Protein AF-A0A3B8JIJ8-F1 (afdb_monomer_lite)

Sequence (278 aa):
MTNKRPANSASVERLLELWADRYIPNWSTLHIEEDFLTILQLVEVALPSGRVETVTKVRGCLQIYYDIAWGETNTLFSYIPNVLKQSEALSLTFFVKQVYEKILEIYQQQSLPAIALLVSPALEMPVVEHLAKELDPVLLELQKQYLLVQNPCAVGFISTPFHFCNQFILSQLTAPEQVLISPYFKFVEEQVCIPWQRVCAAAAQHHLDSPTLALVQQMLPLSQDIAETVYRQASQLYFTHRSRRGGLSDRAVALSVIRDLDTFQGYLWLCVLEESMT

pLDDT: mean 83.49, std 12.72, range [27.7, 97.12]

Foldseek 3Di:
DDDDQLDPDPLLVLVLVLVVVVLFFDCVLPPPPDDPVSLVVLLCCLALVNLVVLLVLCVVCLVVQLVVLLVVLCVQCVVPPCQDDPVLVVVLVVLVVVLSVQLSVVLSPDHDDSVCSVPDVRPPDPSVVVVCVSSVVSLVVSVVSQVVRPHPCNLVSSLSSLVRSLVVSLVPDDSSSCRSCVSSSVSSSLVSLFVVSLLSNLSSVDDPPDPLSVVLSVCSNCQLVVLLVVLVVCCVVPVVDAGPVGGSPDPVNVVVSSVVSSSVVSVVSSCSSNVHPD

Structure (mmCIF, N/CA/C/O backbone):
data_AF-A0A3B8JIJ8-F1
#
_entry.id   AF-A0A3B8JIJ8-F1
#
loop_
_atom_site.group_PDB
_atom_site.id
_atom_site.type_symbol
_atom_site.label_atom_id
_atom_site.label_alt_id
_atom_site.label_comp_id
_atom_site.label_asym_id
_atom_site.label_entity_id
_atom_site.label_seq_id
_atom_site.pdbx_PDB_ins_code
_atom_site.Cartn_x
_atom_site.Cartn_y
_atom_site.Cartn_z
_atom_site.occupancy
_atom_site.B_iso_or_equiv
_atom_site.auth_seq_id
_atom_site.auth_comp_id
_atom_site.auth_asym_id
_atom_site.auth_atom_id
_atom_site.pdbx_PDB_model_num
ATOM 1 N N . MET A 1 1 ? 3.475 0.460 26.290 1.00 32.47 1 MET A N 1
ATOM 2 C CA . MET A 1 1 ? 2.965 -0.918 26.140 1.00 32.47 1 MET A CA 1
ATOM 3 C C . MET A 1 1 ? 4.068 -1.754 25.520 1.00 32.47 1 MET A C 1
ATOM 5 O O . MET A 1 1 ? 4.657 -1.330 24.536 1.00 32.47 1 MET A O 1
ATOM 9 N N . THR A 1 2 ? 4.446 -2.856 26.157 1.00 27.70 2 THR A N 1
ATOM 10 C CA . THR A 1 2 ? 5.501 -3.759 25.689 1.00 27.70 2 THR A CA 1
ATOM 11 C C . THR A 1 2 ? 4.985 -4.561 24.495 1.00 27.70 2 THR A C 1
ATOM 13 O O . THR A 1 2 ? 4.191 -5.480 24.671 1.00 27.70 2 THR A O 1
ATOM 16 N N . ASN A 1 3 ? 5.430 -4.212 23.282 1.00 35.22 3 ASN A N 1
ATOM 17 C CA . ASN A 1 3 ? 5.196 -5.012 22.077 1.00 35.22 3 ASN A CA 1
ATOM 18 C C . ASN A 1 3 ? 5.891 -6.369 22.244 1.00 35.22 3 ASN A C 1
ATOM 20 O O . ASN A 1 3 ? 7.088 -6.515 21.992 1.00 35.22 3 ASN A O 1
ATOM 24 N N . LYS A 1 4 ? 5.141 -7.372 22.709 1.00 38.44 4 LYS A N 1
ATOM 25 C CA . LYS A 1 4 ? 5.502 -8.771 22.492 1.00 38.44 4 LYS A CA 1
ATOM 26 C C . LYS A 1 4 ? 5.400 -9.015 20.989 1.00 38.44 4 LYS A C 1
ATOM 28 O O . LYS A 1 4 ? 4.365 -8.724 20.399 1.00 38.44 4 LYS A O 1
ATOM 33 N N . ARG A 1 5 ? 6.476 -9.540 20.393 1.00 44.50 5 ARG A N 1
ATOM 34 C CA . ARG A 1 5 ? 6.450 -10.122 19.043 1.00 44.50 5 ARG A CA 1
ATOM 35 C C . ARG A 1 5 ? 5.184 -10.975 18.894 1.00 44.50 5 ARG A C 1
ATOM 37 O O . ARG A 1 5 ? 4.909 -11.732 19.832 1.00 44.50 5 ARG A O 1
ATOM 44 N N . PRO A 1 6 ? 4.459 -10.921 17.764 1.00 46.19 6 PRO A N 1
ATOM 45 C CA . PRO A 1 6 ? 3.519 -11.986 17.471 1.00 46.19 6 PRO A CA 1
ATOM 46 C C . PRO A 1 6 ? 4.338 -13.281 17.454 1.00 46.19 6 PRO A C 1
ATOM 48 O O . PRO A 1 6 ? 5.314 -13.411 16.716 1.00 46.19 6 PRO A O 1
ATOM 51 N N . ALA A 1 7 ? 4.032 -14.186 18.381 1.00 47.31 7 ALA A N 1
ATOM 52 C CA . ALA A 1 7 ? 4.536 -15.545 18.305 1.00 47.31 7 ALA A CA 1
ATOM 53 C C . ALA A 1 7 ? 4.058 -16.125 16.967 1.00 47.31 7 ALA A C 1
ATOM 55 O O . ALA A 1 7 ? 2.918 -15.851 16.594 1.00 47.31 7 ALA A O 1
ATOM 56 N N . ASN A 1 8 ? 4.900 -16.895 16.268 1.00 59.97 8 ASN A N 1
ATOM 57 C CA . ASN A 1 8 ? 4.477 -17.706 15.122 1.00 59.97 8 ASN A CA 1
ATOM 58 C C . ASN A 1 8 ? 3.344 -18.629 15.582 1.00 59.97 8 ASN A C 1
ATOM 60 O O . ASN A 1 8 ? 3.584 -19.704 16.129 1.00 59.97 8 ASN A O 1
ATOM 64 N N . SER A 1 9 ? 2.109 -18.162 15.446 1.00 74.62 9 SER A N 1
ATOM 65 C CA . SER A 1 9 ? 0.915 -18.965 15.606 1.00 74.62 9 SER A CA 1
ATOM 66 C C . SER A 1 9 ? 0.381 -19.243 14.212 1.00 74.62 9 SER A C 1
ATOM 68 O O . SER A 1 9 ? 0.431 -18.383 13.331 1.00 74.62 9 SER A O 1
ATOM 70 N N . ALA A 1 10 ? -0.164 -20.439 14.019 1.00 81.81 10 ALA A N 1
ATOM 71 C CA . ALA A 1 10 ? -0.784 -20.826 12.756 1.00 81.81 10 ALA A CA 1
ATOM 72 C C . ALA A 1 10 ? -1.875 -19.824 12.306 1.00 81.81 10 ALA A C 1
ATOM 74 O O . ALA A 1 10 ? -2.107 -19.649 11.113 1.00 81.81 10 ALA A O 1
ATOM 75 N N . SER A 1 11 ? -2.508 -19.114 13.251 1.00 82.94 11 SER A N 1
ATOM 76 C CA . SER A 1 11 ? -3.459 -18.028 12.981 1.00 82.94 11 SER A CA 1
ATOM 77 C C . SER A 1 11 ? -2.818 -16.861 12.218 1.00 82.94 11 SER A C 1
ATOM 79 O O . SER A 1 11 ? -3.419 -16.335 11.281 1.00 82.94 11 SER A O 1
ATOM 81 N N . VAL A 1 12 ? -1.605 -16.459 12.613 1.00 83.62 12 VAL A N 1
ATOM 82 C CA . VAL A 1 12 ? -0.848 -15.373 11.971 1.00 83.62 12 VAL A CA 1
ATOM 83 C C . VAL A 1 12 ? -0.341 -15.817 10.607 1.00 83.62 12 VAL A C 1
ATOM 85 O O . VAL A 1 12 ? -0.515 -15.084 9.640 1.00 83.62 12 VAL A O 1
ATOM 88 N N . GLU A 1 13 ? 0.220 -17.023 10.514 1.00 82.56 13 GLU A N 1
ATOM 89 C CA . GLU A 1 13 ? 0.703 -17.587 9.245 1.00 82.56 13 GLU A CA 1
ATOM 90 C C . GLU A 1 13 ? -0.421 -17.620 8.202 1.00 82.56 13 GLU A C 1
ATOM 92 O O . GLU A 1 13 ? -0.263 -17.096 7.101 1.00 82.56 13 GLU A O 1
ATOM 97 N N . ARG A 1 14 ? -1.613 -18.095 8.587 1.00 83.75 14 ARG A N 1
ATOM 98 C CA . ARG A 1 14 ? -2.762 -18.147 7.681 1.00 83.75 14 ARG A CA 1
ATOM 99 C C . ARG A 1 14 ? -3.236 -16.769 7.215 1.00 83.75 14 ARG A C 1
ATOM 101 O O . ARG A 1 14 ? -3.638 -16.618 6.066 1.00 83.75 14 ARG A O 1
ATOM 108 N N . LEU A 1 15 ? -3.216 -15.760 8.086 1.00 86.62 15 LEU A N 1
ATOM 109 C CA . LEU A 1 15 ? -3.566 -14.392 7.689 1.00 86.62 15 LEU A CA 1
ATOM 110 C C . LEU A 1 15 ? -2.511 -13.765 6.780 1.00 86.62 15 LEU A C 1
ATOM 112 O O . LEU A 1 15 ? -2.873 -13.030 5.865 1.00 86.62 15 LEU A O 1
ATOM 116 N N . LEU A 1 16 ? -1.228 -14.049 7.012 1.00 83.38 16 LEU A N 1
ATOM 117 C CA . LEU A 1 16 ? -0.143 -13.568 6.162 1.00 83.38 16 LEU A CA 1
ATOM 118 C C . LEU A 1 16 ? -0.227 -14.149 4.750 1.00 83.38 16 LEU A C 1
ATOM 120 O O . LEU A 1 16 ? -0.017 -13.404 3.799 1.00 83.38 16 LEU A O 1
ATOM 124 N N . GLU A 1 17 ? -0.584 -15.427 4.609 1.00 83.69 17 GLU A N 1
ATOM 125 C CA . GLU A 1 17 ? -0.844 -16.049 3.304 1.00 83.69 17 GLU A CA 1
ATOM 126 C C . GLU A 1 17 ? -1.955 -15.314 2.546 1.00 83.69 17 GLU A C 1
ATOM 128 O O . GLU A 1 17 ? -1.744 -14.858 1.427 1.00 83.69 17 GLU A O 1
ATOM 133 N N . LEU A 1 18 ? -3.115 -15.121 3.182 1.00 85.81 18 LEU A N 1
ATOM 134 C CA . LEU A 1 18 ? -4.259 -14.438 2.563 1.00 85.81 18 LEU A CA 1
ATOM 135 C C . LEU A 1 18 ? -3.954 -12.972 2.231 1.00 85.81 18 LEU A C 1
ATOM 137 O O . LEU A 1 18 ? -4.464 -12.416 1.261 1.00 85.81 18 LEU A O 1
ATOM 141 N N . TRP A 1 19 ? -3.128 -12.325 3.049 1.00 82.44 19 TRP A N 1
ATOM 142 C CA . TRP A 1 19 ? -2.671 -10.966 2.796 1.00 82.44 19 TRP A CA 1
ATOM 143 C C . TRP A 1 19 ? -1.697 -10.899 1.619 1.00 82.44 19 TRP A C 1
ATOM 145 O O . TRP A 1 19 ? -1.702 -9.921 0.869 1.00 82.44 19 TRP A O 1
ATOM 155 N N . ALA A 1 20 ? -0.883 -11.940 1.429 1.00 81.94 20 ALA A N 1
ATOM 156 C CA . ALA A 1 20 ? 0.120 -11.981 0.380 1.00 81.94 20 ALA A CA 1
ATOM 157 C C . ALA A 1 20 ? -0.481 -11.950 -1.031 1.00 81.94 20 ALA A C 1
ATOM 159 O O . ALA A 1 20 ? 0.093 -11.318 -1.921 1.00 81.94 20 ALA A O 1
ATOM 160 N N . ASP A 1 21 ? -1.668 -12.536 -1.209 1.00 81.44 21 ASP A N 1
ATOM 161 C CA . ASP A 1 21 ? -2.394 -12.573 -2.484 1.00 81.44 21 ASP A CA 1
ATOM 162 C C . ASP A 1 21 ? -2.677 -11.168 -3.055 1.00 81.44 21 ASP A C 1
ATOM 164 O O . ASP A 1 21 ? -2.787 -10.984 -4.268 1.00 81.44 21 ASP A O 1
ATOM 168 N N . ARG A 1 22 ? -2.711 -10.127 -2.208 1.00 79.88 22 ARG A N 1
ATOM 169 C CA . ARG A 1 22 ? -2.910 -8.729 -2.634 1.00 79.88 22 ARG A CA 1
ATOM 170 C C . ARG A 1 22 ? -1.724 -8.145 -3.403 1.00 79.88 22 ARG A C 1
ATOM 172 O O . ARG A 1 22 ? -1.886 -7.103 -4.046 1.00 79.88 22 ARG A O 1
ATOM 179 N N . TYR A 1 23 ? -0.545 -8.757 -3.319 1.00 81.69 23 TYR A N 1
ATOM 180 C CA . TYR A 1 23 ? 0.695 -8.248 -3.916 1.00 81.69 23 TYR A CA 1
ATOM 181 C C . TYR A 1 23 ? 1.119 -9.024 -5.161 1.00 81.69 23 TYR A C 1
ATOM 183 O O . TYR A 1 23 ? 2.245 -8.874 -5.630 1.00 81.69 23 TYR A O 1
ATOM 191 N N . ILE A 1 24 ? 0.222 -9.832 -5.727 1.00 79.06 24 ILE A N 1
ATOM 192 C CA . ILE A 1 24 ? 0.457 -10.469 -7.020 1.00 79.06 24 ILE A CA 1
ATOM 193 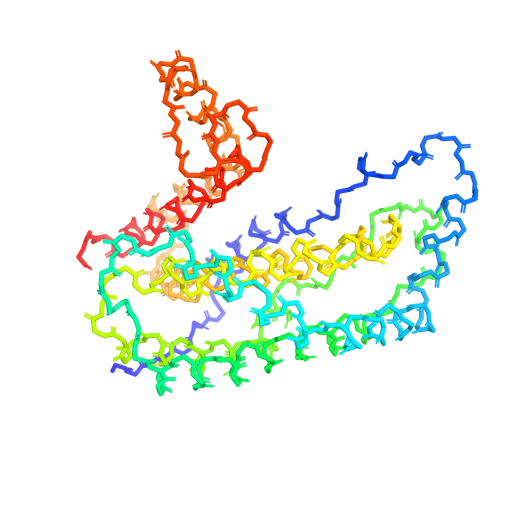C C . ILE A 1 24 ? 0.582 -9.367 -8.093 1.00 79.06 24 ILE A C 1
ATOM 195 O O . ILE A 1 24 ? -0.278 -8.479 -8.155 1.00 79.06 24 ILE A O 1
ATOM 199 N N . PRO A 1 25 ? 1.642 -9.374 -8.929 1.00 77.25 25 PRO A N 1
ATOM 200 C CA . PRO A 1 25 ? 1.813 -8.371 -9.971 1.00 77.25 25 PRO A CA 1
ATOM 201 C C . PRO A 1 25 ? 0.620 -8.341 -10.925 1.00 77.25 25 PRO A C 1
ATOM 203 O O . PRO A 1 25 ? 0.129 -9.380 -11.368 1.00 77.25 25 PRO A O 1
ATOM 206 N N . ASN A 1 26 ? 0.168 -7.136 -11.274 1.00 75.38 26 ASN A N 1
ATOM 207 C CA . ASN A 1 26 ? -0.903 -6.988 -12.246 1.00 75.38 26 ASN A CA 1
ATOM 208 C C . ASN A 1 26 ? -0.355 -7.033 -13.680 1.00 75.38 26 ASN A C 1
ATOM 210 O O . ASN A 1 26 ? 0.007 -6.007 -14.267 1.00 75.38 26 ASN A O 1
ATOM 214 N N . TRP A 1 27 ? -0.365 -8.233 -14.254 1.00 74.44 27 TRP A N 1
ATOM 215 C CA . TRP A 1 27 ? 0.059 -8.499 -15.628 1.00 74.44 27 TRP A CA 1
ATOM 216 C C . TRP A 1 27 ? -0.827 -7.844 -16.690 1.00 74.44 27 TRP A C 1
ATOM 218 O O . TRP A 1 27 ? -0.368 -7.683 -17.813 1.00 74.44 27 TRP A O 1
ATOM 228 N N . SER A 1 28 ? -2.046 -7.396 -16.358 1.00 70.94 28 SER A N 1
ATOM 229 C CA . SER A 1 28 ? -2.958 -6.765 -17.328 1.00 70.94 28 SER A CA 1
ATOM 230 C C . SER A 1 28 ? -2.425 -5.445 -17.897 1.00 70.94 28 SER A C 1
ATOM 232 O O . SER A 1 28 ? -2.972 -4.913 -18.859 1.00 70.94 28 SER A O 1
ATOM 234 N N . THR A 1 29 ? -1.413 -4.864 -17.250 1.00 65.94 29 THR A N 1
ATOM 235 C CA . THR A 1 29 ? -0.720 -3.650 -17.704 1.00 65.94 29 THR A CA 1
ATOM 236 C C . THR A 1 29 ? 0.271 -3.927 -18.831 1.00 65.94 29 THR A C 1
ATOM 238 O O . THR A 1 29 ? 0.651 -3.011 -19.558 1.00 65.94 29 THR A O 1
ATOM 241 N N . LEU A 1 30 ? 0.661 -5.188 -18.999 1.00 68.56 30 LEU A N 1
ATOM 242 C CA . LEU A 1 30 ? 1.464 -5.656 -20.108 1.00 68.56 30 LEU A CA 1
ATOM 243 C C . LEU A 1 30 ? 0.509 -6.273 -21.133 1.00 68.56 30 LEU A C 1
ATOM 245 O O . LEU A 1 30 ? -0.285 -7.156 -20.816 1.00 68.56 30 LEU A O 1
ATOM 249 N N . HIS A 1 31 ? 0.593 -5.837 -22.386 1.00 63.66 31 HIS A N 1
ATOM 250 C CA . HIS A 1 31 ? -0.087 -6.503 -23.499 1.00 63.66 31 HIS A CA 1
ATOM 251 C C . HIS A 1 31 ? 0.670 -7.796 -23.863 1.00 63.66 31 HIS A C 1
ATOM 253 O O . HIS A 1 31 ? 1.202 -7.930 -24.959 1.00 63.66 31 HIS A O 1
ATOM 259 N N . ILE A 1 32 ? 0.778 -8.729 -22.905 1.00 56.28 32 ILE A N 1
ATOM 260 C CA . ILE A 1 32 ? 1.610 -9.945 -23.010 1.00 56.28 32 ILE A CA 1
ATOM 261 C C . ILE A 1 32 ? 1.075 -10.899 -24.075 1.00 56.28 32 ILE A C 1
ATOM 263 O O . ILE A 1 32 ? 1.836 -11.715 -24.583 1.00 56.28 32 ILE A O 1
ATOM 267 N N . GLU A 1 33 ? -0.212 -10.806 -24.423 1.00 53.25 33 GLU A N 1
ATOM 268 C CA . GLU A 1 33 ? -0.890 -11.862 -25.174 1.00 53.25 33 GLU A CA 1
ATOM 269 C C . GLU A 1 33 ? -0.269 -12.163 -26.549 1.00 53.25 33 GLU A C 1
ATOM 271 O O . GLU A 1 33 ? -0.430 -13.291 -26.999 1.00 53.25 33 GLU A O 1
ATOM 276 N N . GLU A 1 34 ? 0.526 -11.273 -27.171 1.00 52.78 34 GLU A N 1
ATOM 277 C CA . GLU A 1 34 ? 1.196 -11.592 -28.453 1.00 52.78 34 GLU A CA 1
ATOM 278 C C . GLU A 1 34 ? 2.594 -10.968 -28.688 1.00 52.78 34 GLU A C 1
ATOM 280 O O . GLU A 1 34 ? 3.203 -11.235 -29.727 1.00 52.78 34 GLU A O 1
ATOM 285 N N . ASP A 1 35 ? 3.157 -10.172 -27.767 1.00 66.12 35 ASP A N 1
ATOM 286 C CA . ASP A 1 35 ? 4.421 -9.459 -28.022 1.00 66.12 35 ASP A CA 1
ATOM 287 C C . ASP A 1 35 ? 5.640 -10.083 -27.315 1.00 66.12 35 ASP A C 1
ATOM 289 O O . ASP A 1 35 ? 5.926 -9.834 -26.140 1.00 66.12 35 ASP A O 1
ATOM 293 N N . PHE A 1 36 ? 6.417 -10.862 -28.073 1.00 68.69 36 PHE A N 1
ATOM 294 C CA . PHE A 1 36 ? 7.696 -11.433 -27.634 1.00 68.69 36 PHE A CA 1
ATOM 295 C C . PHE A 1 36 ? 8.686 -10.366 -27.132 1.00 68.69 36 PHE A C 1
ATOM 297 O O . PHE A 1 36 ? 9.479 -10.642 -26.229 1.00 68.69 36 PHE A O 1
ATOM 304 N N . LEU A 1 37 ? 8.628 -9.138 -27.665 1.00 70.81 37 LEU A N 1
ATOM 305 C CA . LEU A 1 37 ? 9.491 -8.037 -27.236 1.00 70.81 37 LEU A CA 1
ATOM 306 C C . LEU A 1 37 ? 9.174 -7.605 -25.797 1.00 70.81 37 LEU A C 1
ATOM 308 O O . LEU A 1 37 ? 10.091 -7.363 -25.014 1.00 70.81 37 LEU A O 1
ATOM 312 N N . THR A 1 38 ? 7.892 -7.584 -25.427 1.00 75.69 38 THR A N 1
ATOM 313 C CA . THR A 1 38 ? 7.436 -7.264 -24.067 1.00 75.69 38 THR A CA 1
ATOM 314 C C . THR A 1 38 ? 7.926 -8.306 -23.049 1.00 75.69 38 THR A C 1
ATOM 316 O O . THR A 1 38 ? 8.352 -7.947 -21.950 1.00 75.69 38 THR A O 1
ATOM 319 N N . ILE A 1 39 ? 7.950 -9.592 -23.421 1.00 77.94 39 ILE A N 1
ATOM 320 C CA . ILE A 1 39 ? 8.485 -10.670 -22.569 1.00 77.94 39 ILE A CA 1
ATOM 321 C C . ILE A 1 39 ? 10.004 -10.533 -22.400 1.00 77.94 39 ILE A C 1
ATOM 323 O O . ILE A 1 39 ? 10.505 -10.655 -21.283 1.00 77.94 39 ILE A O 1
ATOM 327 N N . LEU A 1 40 ? 10.745 -10.247 -23.476 1.00 82.19 40 LEU A N 1
ATOM 328 C CA . LEU A 1 40 ? 12.194 -10.042 -23.392 1.00 82.19 40 LEU A CA 1
ATOM 329 C C . LEU A 1 40 ? 12.555 -8.858 -22.492 1.00 82.19 40 LEU A C 1
ATOM 331 O O . LEU A 1 40 ? 13.411 -9.004 -21.624 1.00 82.19 40 LEU A O 1
ATOM 335 N N . GLN A 1 41 ? 11.863 -7.726 -22.637 1.00 86.25 41 GLN A N 1
ATOM 336 C CA . GLN A 1 41 ? 12.066 -6.561 -21.772 1.00 86.25 41 GLN A CA 1
ATOM 337 C C . GLN A 1 41 ? 11.753 -6.880 -20.307 1.00 86.25 41 GLN A C 1
ATOM 339 O O . GLN A 1 41 ? 12.482 -6.464 -19.411 1.00 86.25 41 GLN A O 1
ATOM 344 N N . LEU A 1 42 ? 10.699 -7.657 -20.041 1.00 85.19 42 LEU A N 1
ATOM 345 C CA . LEU A 1 42 ? 10.386 -8.112 -18.688 1.00 85.19 42 LEU A CA 1
ATOM 346 C C . LEU A 1 42 ? 11.502 -8.982 -18.101 1.00 85.19 42 LEU A C 1
ATOM 348 O O . LEU A 1 42 ? 11.884 -8.783 -16.947 1.00 85.19 42 LEU A O 1
ATOM 352 N N . VAL A 1 43 ? 12.050 -9.912 -18.887 1.00 84.75 43 VAL A N 1
ATOM 353 C CA . VAL A 1 43 ? 13.193 -10.734 -18.468 1.00 84.75 43 VAL A CA 1
ATOM 354 C C . VAL A 1 43 ? 14.414 -9.857 -18.198 1.00 84.75 43 VAL A C 1
ATOM 356 O O . VAL A 1 43 ? 15.038 -10.012 -17.151 1.00 84.75 43 VAL A O 1
ATOM 359 N N . GLU A 1 44 ? 14.731 -8.910 -19.082 1.00 88.44 44 GLU A N 1
ATOM 360 C CA . GLU A 1 44 ? 15.851 -7.975 -18.917 1.00 88.44 44 GLU A CA 1
ATOM 361 C C . GLU A 1 44 ? 15.736 -7.154 -17.629 1.00 88.44 44 GLU A C 1
ATOM 363 O O . GLU A 1 44 ? 16.704 -7.065 -16.871 1.00 88.44 44 GLU A O 1
ATOM 368 N N . VAL A 1 45 ? 14.550 -6.611 -17.337 1.00 89.25 45 VAL A N 1
ATOM 369 C CA . VAL A 1 45 ? 14.304 -5.837 -16.112 1.00 89.25 45 VAL A CA 1
ATOM 370 C C . VAL A 1 45 ? 14.347 -6.727 -14.866 1.00 89.25 45 VAL A C 1
ATOM 372 O O . VAL A 1 45 ? 14.830 -6.293 -13.821 1.00 89.25 45 VAL A O 1
ATOM 375 N N . ALA A 1 46 ? 13.892 -7.979 -14.956 1.00 86.88 46 ALA A N 1
ATOM 376 C CA . ALA A 1 46 ? 13.897 -8.911 -13.832 1.00 86.88 46 ALA A CA 1
ATOM 377 C C . ALA A 1 46 ? 15.302 -9.417 -13.450 1.00 86.88 46 ALA A C 1
ATOM 379 O O . ALA A 1 46 ? 15.485 -9.870 -12.313 1.00 86.88 46 ALA A O 1
ATOM 380 N N . LEU A 1 47 ? 16.284 -9.341 -14.360 1.00 88.06 47 LEU A N 1
ATOM 381 C CA . LEU A 1 47 ? 17.682 -9.677 -14.077 1.00 88.06 47 LEU A CA 1
ATOM 382 C C . LEU A 1 47 ? 18.295 -8.718 -13.038 1.00 88.06 47 LEU A C 1
ATOM 384 O O . LEU A 1 47 ? 17.889 -7.557 -12.947 1.00 88.06 47 LEU A O 1
ATOM 388 N N . PRO A 1 48 ? 19.343 -9.142 -12.300 1.00 89.62 48 PRO A N 1
ATOM 389 C CA . PRO A 1 48 ? 19.995 -8.290 -11.303 1.00 89.62 48 PRO A CA 1
ATOM 390 C C . PRO A 1 48 ? 20.436 -6.920 -11.841 1.00 89.62 48 PRO A C 1
ATOM 392 O O . PRO A 1 48 ? 20.276 -5.911 -11.159 1.00 89.62 48 PRO A O 1
ATOM 395 N N . SER A 1 49 ? 20.951 -6.859 -13.074 1.00 90.94 49 SER A N 1
ATOM 396 C CA . SER A 1 49 ? 21.343 -5.600 -13.719 1.00 90.94 49 SER A CA 1
ATOM 397 C C . SER A 1 49 ? 20.148 -4.694 -14.026 1.00 90.94 49 SER A C 1
ATOM 399 O O . SER A 1 49 ? 20.222 -3.497 -13.757 1.00 90.94 49 SER A O 1
ATOM 401 N N . GLY A 1 50 ? 19.041 -5.254 -14.525 1.00 92.19 50 GLY A N 1
ATOM 402 C CA . GLY A 1 50 ? 17.815 -4.503 -14.807 1.00 92.19 50 GLY A CA 1
ATOM 403 C C . GLY A 1 50 ? 17.165 -3.952 -13.537 1.00 92.19 50 GLY A C 1
ATOM 404 O O . GLY A 1 50 ? 16.739 -2.795 -13.492 1.00 92.19 50 GLY A O 1
ATOM 405 N N . ARG A 1 51 ? 17.196 -4.723 -12.443 1.00 92.25 51 ARG A N 1
ATOM 406 C CA . ARG A 1 51 ? 16.737 -4.256 -11.127 1.00 92.25 51 ARG A CA 1
ATOM 407 C C . ARG A 1 51 ? 17.600 -3.126 -10.579 1.00 92.25 51 ARG A C 1
ATOM 409 O O . ARG A 1 51 ? 17.053 -2.148 -10.074 1.00 92.25 51 ARG A O 1
ATOM 416 N N . VAL A 1 52 ? 18.926 -3.215 -10.710 1.00 95.31 52 VAL A N 1
ATOM 417 C CA . VAL A 1 52 ? 19.846 -2.121 -10.341 1.00 95.31 52 VAL A CA 1
ATOM 418 C C . VAL A 1 52 ? 19.544 -0.854 -11.143 1.00 95.31 52 VAL A C 1
ATOM 420 O O . VAL A 1 52 ? 19.525 0.237 -10.569 1.00 95.31 52 VAL A O 1
ATOM 423 N N . GLU A 1 53 ? 19.271 -0.977 -12.442 1.00 95.75 53 GLU A N 1
ATOM 424 C CA . GLU A 1 53 ? 18.894 0.162 -13.284 1.00 95.75 53 GLU A CA 1
ATOM 425 C C . GLU A 1 53 ? 17.572 0.791 -12.821 1.00 95.75 53 GLU A C 1
ATOM 427 O O . GLU A 1 53 ? 17.515 2.003 -12.601 1.00 95.75 53 GLU A O 1
ATOM 432 N N . THR A 1 54 ? 16.549 -0.036 -12.577 1.00 96.06 54 THR A N 1
ATOM 433 C CA . THR A 1 54 ? 15.249 0.409 -12.048 1.00 96.06 54 THR A CA 1
ATOM 434 C C . THR A 1 54 ? 15.441 1.183 -10.741 1.00 96.06 54 THR A C 1
ATOM 436 O O . THR A 1 54 ? 14.979 2.313 -10.598 1.00 96.06 54 THR A O 1
ATOM 439 N N . VAL A 1 55 ? 16.184 0.614 -9.788 1.00 96.81 55 VAL A N 1
ATOM 440 C CA . VAL A 1 55 ? 16.457 1.242 -8.486 1.00 96.81 55 VAL A CA 1
ATOM 441 C C . VAL A 1 55 ? 17.231 2.547 -8.643 1.00 96.81 55 VAL A C 1
ATOM 443 O O . VAL A 1 55 ? 16.955 3.513 -7.935 1.00 96.81 55 VAL A O 1
ATOM 446 N N . THR A 1 56 ? 18.179 2.607 -9.577 1.00 97.12 56 THR A N 1
ATOM 447 C CA . THR A 1 56 ? 18.946 3.826 -9.860 1.00 97.12 56 THR A CA 1
ATOM 448 C C . THR A 1 56 ? 18.036 4.938 -10.381 1.00 97.12 56 THR A C 1
ATOM 450 O O . THR A 1 56 ? 18.140 6.070 -9.905 1.00 97.12 56 THR A O 1
ATOM 453 N N . LYS A 1 57 ? 17.099 4.618 -11.287 1.00 96.62 57 LYS A N 1
ATOM 454 C CA . LYS A 1 57 ? 16.080 5.569 -11.766 1.00 96.62 57 LYS A CA 1
ATOM 455 C C . LYS A 1 57 ? 15.229 6.084 -10.608 1.00 96.62 57 LYS A C 1
ATOM 457 O O . LYS A 1 57 ? 15.113 7.296 -10.441 1.00 96.62 57 LYS A O 1
ATOM 462 N N . VAL A 1 58 ? 14.708 5.181 -9.772 1.00 96.44 58 VAL A N 1
ATOM 463 C CA . VAL A 1 58 ? 13.876 5.550 -8.615 1.00 96.44 58 VAL A CA 1
ATOM 464 C C . VAL A 1 58 ? 14.645 6.433 -7.630 1.00 96.44 58 VAL A C 1
ATOM 466 O O . VAL A 1 58 ? 14.158 7.491 -7.243 1.00 96.44 58 VAL A O 1
ATOM 469 N N . ARG A 1 59 ? 15.869 6.055 -7.245 1.00 95.50 59 ARG A N 1
ATOM 470 C CA . ARG A 1 59 ? 16.703 6.856 -6.331 1.00 95.50 59 ARG A CA 1
ATOM 471 C C . ARG A 1 59 ? 16.992 8.249 -6.881 1.00 95.50 59 ARG A C 1
ATOM 473 O O . ARG A 1 59 ? 16.998 9.212 -6.117 1.00 95.50 59 ARG A O 1
ATOM 480 N N . GLY A 1 60 ? 17.204 8.360 -8.194 1.00 94.50 60 GLY A N 1
ATOM 481 C CA . GLY A 1 60 ? 17.466 9.631 -8.866 1.00 94.50 60 GLY A CA 1
ATOM 482 C C . GLY A 1 60 ? 16.313 10.633 -8.769 1.00 94.50 60 GLY A C 1
ATOM 483 O O . GLY A 1 60 ? 16.559 11.837 -8.773 1.00 94.50 60 GLY A O 1
ATOM 484 N N . CYS A 1 61 ? 15.070 10.159 -8.641 1.00 93.44 61 CYS A N 1
ATOM 485 C CA . CYS A 1 61 ? 13.880 11.009 -8.608 1.00 93.44 61 CYS A CA 1
ATOM 486 C C . CYS A 1 61 ? 13.136 11.026 -7.260 1.00 93.44 61 CYS A C 1
ATOM 488 O O . CYS A 1 61 ? 12.297 11.903 -7.052 1.00 93.44 61 CYS A O 1
ATOM 490 N N . LEU A 1 62 ? 13.467 10.128 -6.322 1.00 92.38 62 LEU A N 1
ATOM 491 C CA . LEU A 1 62 ? 12.738 9.925 -5.064 1.00 92.38 62 LEU A CA 1
ATOM 492 C C . LEU A 1 62 ? 12.537 11.214 -4.255 1.00 92.38 62 LEU A C 1
ATOM 494 O O . LEU A 1 62 ? 11.419 11.507 -3.844 1.00 92.38 62 LEU A O 1
ATOM 498 N N . GLN A 1 63 ? 13.598 11.999 -4.036 1.00 89.94 63 GLN A N 1
ATOM 499 C CA . GLN A 1 63 ? 13.493 13.234 -3.247 1.00 89.94 63 GLN A CA 1
ATOM 500 C C . GLN A 1 63 ? 12.579 14.258 -3.928 1.00 89.94 63 GLN A C 1
ATOM 502 O O . GLN A 1 63 ? 11.704 14.828 -3.285 1.00 89.94 63 GLN A O 1
ATOM 507 N N . ILE A 1 64 ? 12.753 14.449 -5.238 1.00 92.06 64 ILE A N 1
ATOM 508 C CA . ILE A 1 64 ? 11.970 15.407 -6.025 1.00 92.06 64 ILE A CA 1
ATOM 509 C C . ILE A 1 64 ? 10.488 15.025 -5.985 1.00 92.06 64 ILE A C 1
ATOM 511 O O . ILE A 1 64 ? 9.638 15.874 -5.724 1.00 92.06 64 ILE A O 1
ATOM 515 N N . TYR A 1 65 ? 10.166 13.748 -6.202 1.00 93.50 65 TYR A N 1
ATOM 516 C CA . TYR A 1 65 ? 8.778 13.295 -6.186 1.00 93.50 65 TYR A CA 1
ATOM 517 C C . TYR A 1 65 ? 8.162 13.267 -4.803 1.00 93.50 65 TYR A C 1
ATOM 519 O O . TYR A 1 65 ? 6.969 13.539 -4.690 1.00 93.50 65 TYR A O 1
ATOM 527 N N . TYR A 1 66 ? 8.950 13.033 -3.758 1.00 89.88 66 TYR A N 1
ATOM 528 C CA . TYR A 1 66 ? 8.465 13.195 -2.400 1.00 89.88 66 TYR A CA 1
ATOM 529 C C . TYR A 1 66 ? 8.126 14.663 -2.091 1.00 89.88 66 TYR A C 1
ATOM 531 O O . TYR A 1 66 ? 7.062 14.939 -1.541 1.00 89.88 66 TYR A O 1
ATOM 539 N N . ASP A 1 67 ? 8.965 15.618 -2.504 1.00 89.25 67 ASP A N 1
ATOM 540 C CA . ASP A 1 67 ? 8.706 17.048 -2.292 1.00 89.25 67 ASP A CA 1
ATOM 541 C C . ASP A 1 67 ? 7.464 17.525 -3.069 1.00 89.25 67 ASP A C 1
ATOM 543 O O . ASP A 1 67 ? 6.627 18.254 -2.528 1.00 89.25 67 ASP A O 1
ATOM 547 N N . ILE A 1 68 ? 7.288 17.056 -4.311 1.00 91.56 68 ILE A N 1
ATOM 548 C CA . ILE A 1 68 ? 6.078 17.318 -5.107 1.00 91.56 68 ILE A CA 1
ATOM 549 C C . ILE A 1 68 ? 4.849 16.685 -4.437 1.00 91.56 68 ILE A C 1
ATOM 551 O O . ILE A 1 68 ? 3.844 17.363 -4.228 1.00 91.56 68 ILE A O 1
ATOM 555 N N . ALA A 1 69 ? 4.932 15.413 -4.039 1.00 91.31 69 ALA A N 1
ATOM 556 C CA . ALA A 1 69 ? 3.866 14.699 -3.336 1.00 91.31 69 ALA A CA 1
ATOM 557 C C . ALA A 1 69 ? 3.453 15.396 -2.033 1.00 91.31 69 ALA A C 1
ATOM 559 O O . ALA A 1 69 ? 2.265 15.477 -1.704 1.00 91.31 69 ALA A O 1
ATOM 560 N N . TRP A 1 70 ? 4.421 15.947 -1.304 1.00 88.81 70 TRP A N 1
ATOM 561 C CA . TRP A 1 70 ? 4.175 16.749 -0.116 1.00 88.81 70 TRP A CA 1
ATOM 562 C C . TRP A 1 70 ? 3.449 18.059 -0.447 1.00 88.81 70 TRP A C 1
ATOM 564 O O . TRP A 1 70 ? 2.498 18.434 0.243 1.00 88.81 70 TRP A O 1
ATOM 574 N N . GLY A 1 71 ? 3.844 18.754 -1.516 1.00 88.00 71 GLY A N 1
ATOM 575 C CA . GLY A 1 71 ? 3.164 19.961 -2.000 1.00 88.00 71 GLY A CA 1
ATOM 576 C C . GLY A 1 71 ? 1.700 19.713 -2.385 1.00 88.00 71 GLY A C 1
ATOM 577 O O . GLY A 1 71 ? 0.805 20.446 -1.950 1.00 88.00 71 GLY A O 1
ATOM 578 N N . GLU A 1 72 ? 1.442 18.633 -3.124 1.00 89.88 72 GLU A N 1
ATOM 579 C CA . GLU A 1 72 ? 0.089 18.199 -3.497 1.00 89.88 72 GLU A CA 1
ATOM 580 C C . GLU A 1 72 ? -0.754 17.852 -2.265 1.00 89.88 72 GLU A C 1
ATOM 582 O O . GLU A 1 72 ? -1.913 18.256 -2.151 1.00 89.88 72 GLU A O 1
ATOM 587 N N . THR A 1 73 ? -0.152 17.177 -1.284 1.00 89.12 73 THR A N 1
ATOM 588 C CA . THR A 1 73 ? -0.799 16.865 -0.004 1.00 89.12 73 THR A CA 1
ATOM 589 C C . THR A 1 73 ? -1.183 18.140 0.749 1.00 89.12 73 THR A C 1
ATOM 591 O O . THR A 1 73 ? -2.335 18.291 1.155 1.00 89.12 73 THR A O 1
ATOM 594 N N . ASN A 1 74 ? -0.270 19.105 0.891 1.00 86.94 74 ASN A N 1
ATOM 595 C CA . ASN A 1 74 ? -0.582 20.384 1.542 1.00 86.94 74 ASN A CA 1
ATOM 596 C C . ASN A 1 74 ? -1.715 21.126 0.830 1.00 86.94 74 ASN A C 1
ATOM 598 O O . ASN A 1 74 ? -2.597 21.685 1.478 1.00 86.94 74 ASN A O 1
ATOM 602 N N . THR A 1 75 ? -1.724 21.100 -0.501 1.00 88.44 75 THR A N 1
ATOM 603 C CA . THR A 1 75 ? -2.789 21.717 -1.297 1.00 88.44 75 THR A CA 1
ATOM 604 C C . THR A 1 75 ? -4.129 21.025 -1.046 1.00 88.44 75 THR A C 1
ATOM 606 O O . THR A 1 75 ? -5.131 21.696 -0.767 1.00 88.44 75 THR A O 1
ATOM 609 N N . LEU A 1 76 ? -4.146 19.689 -1.056 1.00 86.81 76 LEU A N 1
ATOM 610 C CA . LEU A 1 76 ? -5.334 18.879 -0.799 1.00 86.81 76 LEU A CA 1
ATOM 611 C C . LEU A 1 76 ? -5.924 19.172 0.586 1.00 86.81 76 LEU A C 1
ATOM 613 O O . LEU A 1 76 ? -7.117 19.468 0.694 1.00 86.81 76 LEU A O 1
ATOM 617 N N . PHE A 1 77 ? -5.077 19.173 1.616 1.00 86.31 77 PHE A N 1
ATOM 618 C CA . PHE A 1 77 ? -5.450 19.358 3.020 1.00 86.31 77 PHE A CA 1
ATOM 619 C C . PHE A 1 77 ? -5.438 20.816 3.495 1.00 86.31 77 PHE A C 1
ATOM 621 O O . PHE A 1 77 ? -5.668 21.067 4.673 1.00 86.31 77 PHE A O 1
ATOM 628 N N . SER A 1 78 ? -5.264 21.793 2.601 1.00 85.94 78 SER A N 1
ATOM 629 C CA . SER A 1 78 ? -5.187 23.228 2.941 1.00 85.94 78 SER A CA 1
ATOM 630 C C . SER A 1 78 ? -6.405 23.790 3.690 1.00 85.94 78 SER A C 1
ATOM 632 O O . SER A 1 78 ? -6.338 24.882 4.244 1.00 85.94 78 SER A O 1
ATOM 634 N N . TYR A 1 79 ? -7.529 23.065 3.713 1.00 84.31 79 TYR A N 1
ATOM 635 C CA . TYR A 1 79 ? -8.713 23.419 4.501 1.00 84.31 79 TYR A CA 1
ATOM 636 C C . TYR A 1 79 ? -8.604 23.062 5.986 1.00 84.31 79 TYR A C 1
ATOM 638 O O . TYR A 1 79 ? -9.393 23.569 6.780 1.00 84.31 79 TYR A O 1
ATOM 646 N N . ILE A 1 80 ? -7.663 22.193 6.362 1.00 83.44 80 ILE A N 1
ATOM 647 C CA . ILE A 1 80 ? -7.414 21.813 7.747 1.00 83.44 80 ILE A CA 1
ATOM 648 C C . ILE A 1 80 ? -6.193 22.606 8.223 1.00 83.44 80 ILE A C 1
ATOM 650 O O . ILE A 1 80 ? -5.078 22.358 7.759 1.00 83.44 80 ILE A O 1
ATOM 654 N N . PRO A 1 81 ? -6.360 23.580 9.130 1.00 77.44 81 PRO A N 1
ATOM 655 C CA . PRO A 1 81 ? -5.228 24.338 9.635 1.00 77.44 81 PRO A CA 1
ATOM 656 C C . PRO A 1 81 ? -4.324 23.443 10.490 1.00 77.44 81 PRO A C 1
ATOM 658 O O . PRO A 1 81 ? -4.809 22.645 11.291 1.00 77.44 81 PRO A O 1
ATOM 661 N N . ASN A 1 82 ? -3.008 23.634 10.366 1.00 74.81 82 ASN A N 1
ATOM 662 C CA . ASN A 1 82 ? -1.995 23.041 11.247 1.00 74.81 82 ASN A CA 1
ATOM 663 C C . ASN A 1 82 ? -2.093 21.510 11.386 1.00 74.81 82 ASN A C 1
ATOM 665 O O . ASN A 1 82 ? -2.020 20.984 12.498 1.00 74.81 82 ASN A O 1
ATOM 669 N N . VAL A 1 83 ? -2.258 20.787 10.270 1.00 79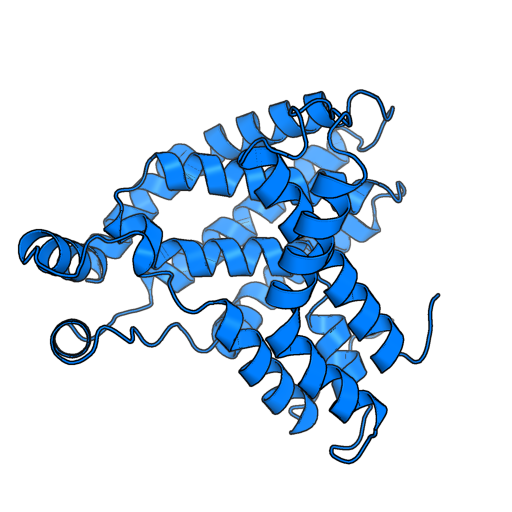.44 83 VAL A N 1
ATOM 670 C CA . VAL A 1 83 ? -2.267 19.312 10.307 1.00 79.44 83 VAL A CA 1
ATOM 671 C C . VAL A 1 83 ? -0.963 18.761 10.885 1.00 79.44 83 VAL A C 1
ATOM 673 O O . VAL A 1 83 ? -0.998 17.863 11.722 1.00 79.44 83 VAL A O 1
ATOM 676 N N . LEU A 1 84 ? 0.166 19.350 10.482 1.00 78.81 84 LEU A N 1
ATOM 677 C CA . LEU A 1 84 ? 1.505 19.046 10.978 1.00 78.81 84 LEU A CA 1
ATOM 678 C C . LEU A 1 84 ? 2.312 20.322 11.177 1.00 78.81 84 LEU A C 1
ATOM 680 O O . LEU A 1 84 ? 2.214 21.268 10.391 1.00 78.81 84 LEU A O 1
ATOM 684 N N . LYS A 1 85 ? 3.173 20.326 12.194 1.00 80.94 85 LYS A N 1
ATOM 685 C CA . LYS A 1 85 ? 4.227 21.335 12.328 1.00 80.94 85 LYS A CA 1
ATOM 686 C C . LYS A 1 85 ? 5.347 21.053 11.329 1.00 80.94 85 LYS A C 1
ATOM 688 O O . LYS A 1 85 ? 5.635 19.905 11.000 1.00 80.94 85 LYS A O 1
ATOM 693 N N . GLN A 1 86 ? 6.067 22.095 10.919 1.00 75.12 86 GLN A N 1
ATOM 694 C CA . GLN A 1 86 ? 7.207 21.956 10.004 1.00 75.12 86 GLN A CA 1
ATOM 695 C C . GLN A 1 86 ? 8.292 21.000 10.535 1.00 75.12 86 GLN A C 1
ATOM 697 O O . GLN A 1 86 ? 8.870 20.236 9.769 1.00 75.12 86 GLN A O 1
ATOM 702 N N . SER A 1 87 ? 8.553 21.000 11.844 1.00 78.31 87 SER A N 1
ATOM 703 C CA . SER A 1 87 ? 9.508 20.074 12.467 1.00 78.31 87 SER A CA 1
ATOM 704 C C . SER A 1 87 ? 9.053 18.613 12.397 1.00 78.31 87 SER A C 1
ATOM 706 O O . SER A 1 87 ? 9.876 17.723 12.203 1.00 78.31 87 SER A O 1
ATOM 708 N N . GLU A 1 88 ? 7.748 18.367 12.533 1.00 82.50 88 GLU A N 1
ATOM 709 C CA . GLU A 1 88 ? 7.150 17.031 12.419 1.00 82.50 88 GLU A CA 1
ATOM 710 C C . GLU A 1 88 ? 7.244 16.549 10.965 1.00 82.50 88 GLU A C 1
ATOM 712 O O . GLU A 1 88 ? 7.682 15.431 10.713 1.00 82.50 88 GLU A O 1
ATOM 717 N N . ALA A 1 89 ? 6.954 17.433 10.005 1.00 78.31 89 ALA A N 1
ATOM 718 C CA . ALA A 1 89 ? 7.100 17.164 8.576 1.00 78.31 89 ALA A CA 1
ATOM 719 C C . ALA A 1 89 ? 8.532 16.759 8.185 1.00 78.31 89 ALA A C 1
ATOM 721 O O . ALA A 1 89 ? 8.724 15.755 7.506 1.00 78.31 89 ALA A O 1
ATOM 722 N N . LEU A 1 90 ? 9.543 17.506 8.645 1.00 78.88 90 LEU A N 1
ATOM 723 C CA . LEU A 1 90 ? 10.948 17.204 8.350 1.00 78.88 90 LEU A CA 1
ATOM 724 C C . LEU A 1 90 ? 11.393 15.859 8.940 1.00 78.88 90 LEU A C 1
ATOM 726 O O . LEU A 1 90 ? 12.098 15.106 8.269 1.00 78.88 90 LEU A O 1
ATOM 730 N N . SER A 1 91 ? 10.962 15.548 10.169 1.00 82.69 91 SER A N 1
ATOM 731 C CA . SER A 1 91 ? 11.226 14.248 10.798 1.00 82.69 91 SER A CA 1
ATOM 732 C C . SER A 1 91 ? 10.624 13.111 9.970 1.00 82.69 91 SER A C 1
ATOM 734 O O . SER A 1 91 ? 11.306 12.145 9.636 1.00 82.69 91 SER A O 1
ATOM 736 N N . LEU A 1 92 ? 9.363 13.257 9.556 1.00 80.88 92 LEU A N 1
ATOM 737 C CA . LEU A 1 92 ? 8.654 12.248 8.775 1.00 80.88 92 LEU A CA 1
ATOM 738 C C . LEU A 1 92 ? 9.335 11.970 7.436 1.00 80.88 92 LEU A C 1
ATOM 740 O O . LEU A 1 92 ? 9.572 10.807 7.123 1.00 80.88 92 LEU A O 1
ATOM 744 N N . THR A 1 93 ? 9.738 13.004 6.696 1.00 81.44 93 THR A N 1
ATOM 745 C CA . THR A 1 93 ? 10.462 12.859 5.421 1.00 81.44 93 THR A CA 1
ATOM 746 C C . THR A 1 93 ? 11.693 11.961 5.539 1.00 81.44 93 THR A C 1
ATOM 748 O O . THR A 1 93 ? 11.940 11.121 4.672 1.00 81.44 93 THR A O 1
ATOM 751 N N . PHE A 1 94 ? 12.454 12.095 6.629 1.00 85.19 94 PHE A N 1
ATOM 752 C CA . PHE A 1 94 ? 13.631 11.264 6.873 1.00 85.19 94 PHE A CA 1
ATOM 753 C C . PHE A 1 94 ? 13.273 9.775 7.007 1.00 85.19 94 PHE A C 1
ATOM 755 O O . PHE A 1 94 ? 13.945 8.923 6.423 1.00 85.19 94 PHE A O 1
ATOM 762 N N . PHE A 1 95 ? 12.199 9.449 7.729 1.00 87.44 95 PHE A N 1
ATOM 763 C CA . PHE A 1 95 ? 11.747 8.064 7.887 1.00 87.44 95 PHE A CA 1
ATOM 764 C C . PHE A 1 95 ? 11.077 7.514 6.632 1.00 87.44 95 PHE A C 1
ATOM 766 O O . PHE A 1 95 ? 11.321 6.362 6.283 1.00 87.44 95 PHE A O 1
ATOM 773 N N . VAL A 1 96 ? 10.320 8.332 5.896 1.00 87.94 96 VAL A N 1
ATOM 774 C CA . VAL A 1 96 ? 9.771 7.923 4.597 1.00 87.94 96 VAL A CA 1
ATOM 775 C C . VAL A 1 96 ? 10.892 7.511 3.647 1.00 87.94 96 VAL A C 1
ATOM 777 O O . VAL A 1 96 ? 10.830 6.438 3.048 1.00 87.94 96 VAL A O 1
ATOM 780 N N . LYS A 1 97 ? 11.961 8.311 3.556 1.00 88.50 97 LYS A N 1
ATOM 781 C CA . LYS A 1 97 ? 13.118 7.968 2.724 1.00 88.50 97 LYS A CA 1
ATOM 782 C C . LYS A 1 97 ? 13.748 6.637 3.137 1.00 88.50 97 LYS A C 1
ATOM 784 O O . LYS A 1 97 ? 14.080 5.843 2.266 1.00 88.50 97 LYS A O 1
ATOM 789 N N . GLN A 1 98 ? 13.877 6.366 4.437 1.00 91.69 98 GLN A N 1
ATOM 790 C CA . GLN A 1 98 ? 14.396 5.080 4.916 1.00 91.69 98 GLN A CA 1
ATOM 791 C C . GLN A 1 98 ? 13.512 3.896 4.511 1.00 91.69 98 GLN A C 1
ATOM 793 O O . GLN A 1 98 ? 14.041 2.856 4.128 1.00 91.69 98 GLN A O 1
ATOM 798 N N . VAL A 1 99 ? 12.185 4.053 4.550 1.00 92.12 99 VAL A N 1
ATOM 799 C CA . VAL A 1 99 ? 11.253 3.014 4.089 1.00 92.12 99 VAL A CA 1
ATOM 800 C C . VAL A 1 99 ? 11.442 2.739 2.594 1.00 92.12 99 VAL A C 1
ATOM 802 O O . VAL A 1 99 ? 11.558 1.577 2.202 1.00 92.12 99 VAL A O 1
ATOM 805 N N . TYR A 1 100 ? 11.552 3.785 1.766 1.00 93.56 100 TYR A N 1
ATOM 806 C CA . TYR A 1 100 ? 11.813 3.623 0.332 1.00 93.56 100 TYR A CA 1
ATOM 807 C C . TYR A 1 100 ? 13.185 3.002 0.042 1.00 93.56 100 TYR A C 1
ATOM 809 O O . TYR A 1 100 ? 13.286 2.102 -0.784 1.00 93.56 100 TYR A O 1
ATOM 817 N N . GLU A 1 101 ? 14.247 3.429 0.723 1.00 93.81 101 GLU A N 1
ATOM 818 C CA . GLU A 1 101 ? 15.569 2.824 0.525 1.00 93.81 101 GLU A CA 1
ATOM 819 C C . GLU A 1 101 ? 15.558 1.340 0.890 1.00 93.81 101 GLU A C 1
ATOM 821 O O . GLU A 1 101 ? 16.021 0.510 0.107 1.00 93.81 101 GLU A O 1
ATOM 826 N N . LYS A 1 102 ? 14.945 0.985 2.024 1.00 94.69 102 LYS A N 1
ATOM 827 C CA . LYS A 1 102 ? 14.871 -0.405 2.467 1.00 94.69 102 LYS A CA 1
ATOM 828 C C . LYS A 1 102 ? 14.063 -1.272 1.502 1.00 94.69 102 LYS A C 1
ATOM 830 O O . LYS A 1 102 ? 14.486 -2.386 1.198 1.00 94.69 102 LYS A O 1
ATOM 835 N N . ILE A 1 103 ? 12.934 -0.785 0.976 1.00 93.25 103 ILE A N 1
ATOM 836 C CA . ILE A 1 103 ? 12.157 -1.578 0.014 1.00 93.25 103 ILE A CA 1
ATOM 837 C C . ILE A 1 103 ? 12.886 -1.742 -1.324 1.00 93.25 103 ILE A C 1
ATOM 839 O O . ILE A 1 103 ? 12.813 -2.808 -1.933 1.00 93.25 103 ILE A O 1
ATOM 843 N N . LEU A 1 104 ? 13.636 -0.724 -1.757 1.00 94.62 104 LEU A N 1
ATOM 844 C CA . LEU A 1 104 ? 14.449 -0.789 -2.970 1.00 94.62 104 LEU A CA 1
ATOM 845 C C . LEU A 1 104 ? 15.631 -1.748 -2.814 1.00 94.62 104 LEU A C 1
ATOM 847 O O . LEU A 1 104 ? 15.949 -2.467 -3.758 1.00 94.62 104 LEU A O 1
ATOM 851 N N . GLU A 1 105 ? 16.249 -1.814 -1.633 1.00 93.38 105 GLU A N 1
ATOM 852 C CA . GLU A 1 105 ? 17.261 -2.827 -1.315 1.00 93.38 105 GLU A CA 1
ATOM 853 C C . GLU A 1 105 ? 16.696 -4.244 -1.450 1.00 93.38 105 GLU A C 1
ATOM 855 O O . GLU A 1 105 ? 17.309 -5.084 -2.110 1.00 93.38 105 GLU A O 1
ATOM 860 N N . ILE A 1 106 ? 15.511 -4.504 -0.884 1.00 90.69 106 ILE A N 1
ATOM 861 C CA . ILE A 1 106 ? 14.862 -5.822 -0.973 1.00 90.69 106 ILE A CA 1
ATOM 862 C C . ILE A 1 106 ? 14.493 -6.143 -2.428 1.00 90.69 106 ILE A C 1
ATOM 864 O O . ILE A 1 106 ? 14.747 -7.251 -2.903 1.00 90.69 106 ILE A O 1
ATOM 868 N N . TYR A 1 107 ? 13.939 -5.173 -3.163 1.00 90.94 107 TYR A N 1
ATOM 869 C CA . TYR A 1 107 ? 13.649 -5.318 -4.591 1.00 90.94 107 TYR A CA 1
ATOM 870 C C . TYR A 1 107 ? 14.907 -5.671 -5.390 1.00 90.94 107 TYR A C 1
ATOM 872 O O . TYR A 1 107 ? 14.867 -6.572 -6.223 1.00 90.94 107 TYR A O 1
ATOM 880 N N . GLN A 1 108 ? 16.032 -5.005 -5.124 1.00 90.50 108 GLN A N 1
ATOM 881 C CA . GLN A 1 108 ? 17.295 -5.243 -5.823 1.00 90.50 108 GLN A CA 1
ATOM 882 C C . GLN A 1 108 ? 17.886 -6.631 -5.530 1.00 90.50 108 GLN A C 1
ATOM 884 O O . GLN A 1 108 ? 18.527 -7.218 -6.399 1.00 90.50 108 GLN A O 1
ATOM 889 N N . GLN A 1 109 ? 17.697 -7.145 -4.311 1.00 86.12 109 GLN A N 1
ATOM 890 C CA . GLN A 1 109 ? 18.206 -8.453 -3.882 1.00 86.12 109 GLN A CA 1
ATOM 891 C C . GLN A 1 109 ? 17.402 -9.627 -4.445 1.00 86.12 109 GLN A C 1
ATOM 893 O O . GLN A 1 109 ? 17.923 -10.742 -4.528 1.00 86.12 109 GLN A O 1
ATOM 898 N N . GLN A 1 110 ? 16.146 -9.403 -4.838 1.00 79.06 110 GLN A N 1
ATOM 899 C CA . GLN A 1 110 ? 15.342 -10.461 -5.424 1.00 79.06 110 GLN A CA 1
ATOM 900 C C . GLN A 1 110 ? 15.889 -10.807 -6.815 1.00 79.06 110 GLN A C 1
ATOM 902 O O . GLN A 1 110 ? 15.946 -9.964 -7.706 1.00 79.06 110 GLN A O 1
ATOM 907 N N . SER A 1 111 ? 16.270 -12.067 -7.010 1.00 64.31 111 SER A N 1
ATOM 908 C CA . SER A 1 111 ? 16.660 -12.589 -8.317 1.00 64.31 111 SER A CA 1
ATOM 909 C C . SER A 1 111 ? 15.672 -13.674 -8.716 1.00 64.31 111 SER A C 1
ATOM 911 O O . SER A 1 111 ? 15.438 -14.613 -7.959 1.00 64.31 111 SER A O 1
ATOM 913 N N . LEU A 1 112 ? 15.056 -13.525 -9.888 1.00 64.19 112 LEU A N 1
ATOM 914 C CA . LEU A 1 112 ? 14.252 -14.597 -10.465 1.00 64.19 112 LEU A CA 1
ATOM 915 C C . LEU 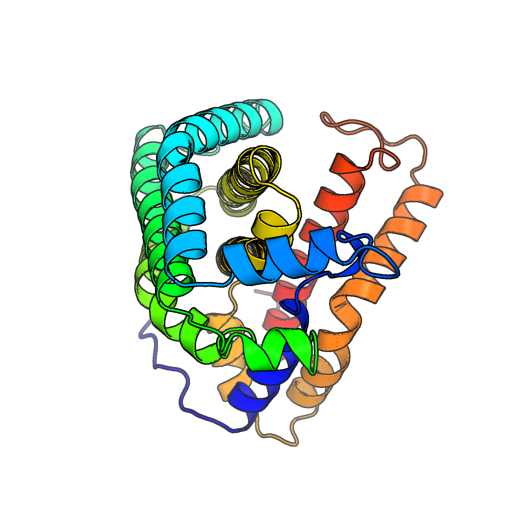A 1 112 ? 15.123 -15.372 -11.451 1.00 64.19 112 LEU A C 1
ATOM 917 O O . LEU A 1 112 ? 15.837 -14.754 -12.249 1.00 64.19 112 LEU A O 1
ATOM 92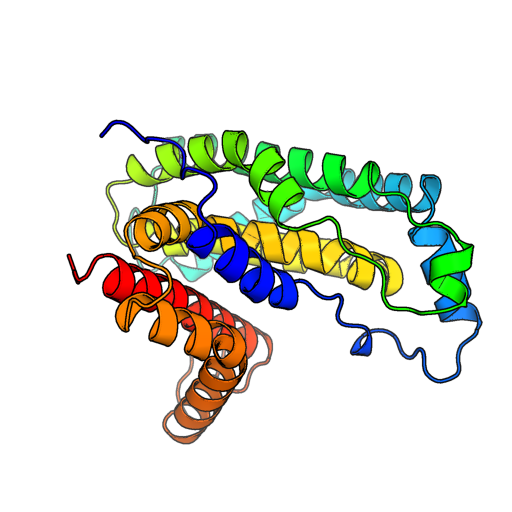1 N N . PRO A 1 113 ? 15.077 -16.713 -11.441 1.00 58.97 113 PRO A N 1
ATOM 922 C CA . PRO A 1 113 ? 15.692 -17.493 -12.498 1.00 58.97 113 PRO A CA 1
ATOM 923 C C . PRO A 1 113 ? 15.053 -17.098 -13.834 1.00 58.97 113 PRO A C 1
ATOM 925 O O . PRO A 1 113 ? 13.839 -17.208 -13.989 1.00 58.97 113 PRO A O 1
ATOM 928 N N . ALA A 1 114 ? 15.856 -16.684 -14.817 1.00 58.12 114 ALA A N 1
ATOM 929 C CA . ALA A 1 114 ? 15.362 -16.264 -16.136 1.00 58.12 114 ALA A CA 1
ATOM 930 C C . ALA A 1 114 ? 14.469 -17.327 -16.815 1.00 58.12 114 ALA A C 1
ATOM 932 O O . ALA A 1 114 ? 13.561 -16.998 -17.568 1.00 58.12 114 ALA A O 1
ATOM 933 N N . ILE A 1 115 ? 14.697 -18.608 -16.502 1.00 54.03 115 ILE A N 1
ATOM 934 C CA . ILE A 1 115 ? 13.910 -19.742 -17.003 1.00 54.03 115 ILE A CA 1
ATOM 935 C C . ILE A 1 115 ? 12.509 -19.788 -16.369 1.00 54.03 115 ILE A C 1
ATOM 937 O O . ILE A 1 115 ? 11.555 -20.147 -17.050 1.00 54.03 115 ILE A O 1
ATOM 941 N N . ALA A 1 116 ? 12.354 -19.390 -15.101 1.00 57.72 116 ALA A N 1
ATOM 942 C CA . ALA A 1 116 ? 11.050 -19.368 -14.436 1.00 57.72 116 ALA A CA 1
ATOM 943 C C . ALA A 1 116 ? 10.093 -18.386 -15.133 1.00 57.72 116 ALA A C 1
ATOM 945 O O . ALA A 1 116 ? 8.952 -18.741 -15.402 1.00 57.72 116 ALA A O 1
ATOM 946 N N . LEU A 1 117 ? 10.603 -17.221 -15.548 1.00 58.75 117 LEU A N 1
ATOM 947 C CA . LEU A 1 117 ? 9.853 -16.183 -16.271 1.00 58.75 117 LEU A CA 1
ATOM 948 C C . LEU A 1 117 ? 9.344 -16.634 -17.650 1.00 58.75 117 LEU A C 1
ATOM 950 O O . LEU A 1 117 ? 8.334 -16.126 -18.125 1.00 58.75 117 LEU A O 1
ATOM 954 N N . LEU A 1 118 ? 10.045 -17.576 -18.291 1.00 58.38 118 LEU A N 1
ATOM 955 C CA . LEU A 1 118 ? 9.713 -18.091 -19.625 1.00 58.38 118 LEU A CA 1
ATOM 956 C C . LEU A 1 118 ? 8.734 -19.273 -19.588 1.00 58.38 118 LEU A C 1
ATOM 958 O O . LEU A 1 118 ? 8.056 -19.530 -20.579 1.00 58.38 118 LEU A O 1
ATOM 962 N N . VAL A 1 119 ? 8.687 -20.014 -18.476 1.00 55.22 119 VAL A N 1
ATOM 963 C CA . VAL A 1 119 ? 7.896 -21.251 -18.341 1.00 55.22 119 VAL A CA 1
ATOM 964 C C . VAL A 1 119 ? 6.580 -21.006 -17.598 1.00 55.22 119 VAL A C 1
ATOM 966 O O . VAL A 1 119 ? 5.593 -21.684 -17.873 1.00 55.22 119 VAL A O 1
ATOM 969 N N . SER A 1 120 ? 6.536 -20.026 -16.691 1.00 50.88 120 SER A N 1
ATOM 970 C CA . SER A 1 120 ? 5.298 -19.567 -16.068 1.00 50.88 120 SER A CA 1
ATOM 971 C C . SER A 1 120 ? 5.465 -18.115 -15.596 1.00 50.88 120 SER A C 1
ATOM 973 O O . SER A 1 120 ? 6.297 -17.860 -14.729 1.00 50.88 120 SER A O 1
ATOM 975 N N . PRO A 1 121 ? 4.681 -17.144 -16.097 1.00 49.53 121 PRO A N 1
ATOM 976 C CA . PRO A 1 121 ? 4.769 -15.742 -15.673 1.00 49.53 121 PRO A CA 1
ATOM 977 C C . PRO A 1 121 ? 4.295 -15.508 -14.228 1.00 49.53 121 PRO A C 1
ATOM 979 O O . PRO A 1 121 ? 4.206 -14.367 -13.782 1.00 49.53 121 PRO A O 1
ATOM 982 N N . ALA A 1 122 ? 4.009 -16.569 -13.466 1.00 50.88 122 ALA A N 1
ATOM 983 C CA . ALA A 1 122 ? 3.867 -16.503 -12.022 1.00 50.88 122 ALA A CA 1
ATOM 984 C C . ALA A 1 122 ? 5.242 -16.211 -11.398 1.00 50.88 122 ALA A C 1
ATOM 986 O O . ALA A 1 122 ? 5.922 -17.102 -10.895 1.00 50.88 122 ALA A O 1
ATOM 987 N N . LEU A 1 123 ? 5.679 -14.952 -11.472 1.00 53.88 123 LEU A N 1
ATOM 988 C CA . LEU A 1 123 ? 6.794 -14.484 -10.667 1.00 53.88 123 LEU A CA 1
ATOM 989 C C . LEU A 1 123 ? 6.438 -14.713 -9.205 1.00 53.88 123 LEU A C 1
ATOM 991 O O . LEU A 1 123 ? 5.543 -14.056 -8.672 1.00 53.88 123 LEU A O 1
ATOM 995 N N . GLU A 1 124 ? 7.158 -15.626 -8.563 1.00 51.50 124 GLU A N 1
ATOM 996 C CA . GLU A 1 124 ? 7.155 -15.733 -7.114 1.00 51.50 124 GLU A CA 1
ATOM 997 C C . GLU A 1 124 ? 7.676 -14.407 -6.557 1.00 51.50 124 GLU A C 1
ATOM 999 O O . GLU A 1 124 ? 8.868 -14.091 -6.585 1.00 51.50 124 GLU A O 1
ATOM 1004 N N . MET A 1 125 ? 6.735 -13.578 -6.120 1.00 55.56 125 MET A N 1
ATOM 1005 C CA . MET A 1 125 ? 6.993 -12.406 -5.302 1.00 55.56 125 MET A CA 1
ATOM 1006 C C . MET A 1 125 ? 7.796 -12.812 -4.061 1.00 55.56 125 MET A C 1
ATOM 1008 O O . MET A 1 125 ? 7.716 -13.968 -3.633 1.00 55.56 125 MET A O 1
ATOM 1012 N N . PRO A 1 126 ? 8.573 -11.899 -3.447 1.00 58.91 126 PRO A N 1
ATOM 1013 C CA . PRO A 1 126 ? 9.189 -12.210 -2.172 1.00 58.91 126 PRO A CA 1
ATOM 1014 C C . PRO A 1 126 ? 8.083 -12.625 -1.212 1.00 58.91 126 PRO A C 1
ATOM 1016 O O . PRO A 1 126 ? 7.038 -11.972 -1.156 1.00 58.91 126 PRO A O 1
ATOM 1019 N N . VAL A 1 127 ? 8.329 -13.698 -0.462 1.00 68.69 127 VAL A N 1
ATOM 1020 C CA . VAL A 1 127 ? 7.435 -14.139 0.607 1.00 68.69 127 VAL A CA 1
ATOM 1021 C C . VAL A 1 127 ? 7.104 -12.908 1.445 1.00 68.69 127 VAL A C 1
ATOM 1023 O O . VAL A 1 127 ? 8.002 -12.264 1.986 1.00 68.69 127 VAL A O 1
ATOM 1026 N N . VAL A 1 128 ? 5.831 -12.525 1.494 1.00 71.12 128 VAL A N 1
ATOM 1027 C CA . VAL A 1 128 ? 5.383 -11.258 2.095 1.00 71.12 128 VAL A CA 1
ATOM 1028 C C . VAL A 1 128 ? 5.782 -11.160 3.567 1.00 71.12 128 VAL A C 1
ATOM 1030 O O . VAL A 1 128 ? 6.060 -10.074 4.069 1.00 71.12 128 VAL A O 1
ATOM 1033 N N . GLU A 1 129 ? 5.940 -12.305 4.226 1.00 71.88 129 GLU A N 1
ATOM 1034 C CA . GLU A 1 129 ? 6.556 -12.425 5.545 1.00 71.88 129 GLU A CA 1
ATOM 1035 C C . GLU A 1 129 ? 7.987 -11.859 5.596 1.00 71.88 129 GLU A C 1
ATOM 1037 O O . GLU A 1 129 ? 8.328 -11.121 6.519 1.00 71.88 129 GLU A O 1
ATOM 1042 N N . HIS A 1 130 ? 8.829 -12.148 4.599 1.00 79.31 130 HIS A N 1
ATOM 1043 C CA . HIS A 1 130 ? 10.182 -11.602 4.513 1.00 79.31 130 HIS A CA 1
ATOM 1044 C C . HIS A 1 130 ? 10.163 -10.084 4.303 1.00 79.31 130 HIS A C 1
ATOM 1046 O O . HIS A 1 130 ? 10.883 -9.374 5.002 1.00 79.31 130 HIS A O 1
ATOM 1052 N N . LEU A 1 131 ? 9.300 -9.582 3.409 1.00 83.06 131 LEU A N 1
ATOM 1053 C CA . LEU A 1 131 ? 9.112 -8.139 3.200 1.00 83.06 131 LEU A CA 1
ATOM 1054 C C . LEU A 1 131 ? 8.682 -7.440 4.490 1.00 83.06 131 LEU A C 1
ATOM 1056 O O . LEU A 1 131 ? 9.297 -6.451 4.889 1.00 83.06 131 LEU A O 1
ATOM 1060 N N . ALA A 1 132 ? 7.666 -7.983 5.165 1.00 81.06 132 ALA A N 1
ATOM 1061 C CA . ALA A 1 132 ? 7.167 -7.461 6.429 1.00 81.06 132 ALA A CA 1
ATOM 1062 C C . ALA A 1 132 ? 8.265 -7.446 7.494 1.00 81.06 132 ALA A C 1
ATOM 1064 O O . ALA A 1 132 ? 8.466 -6.432 8.152 1.00 81.06 132 ALA A O 1
ATOM 1065 N N . LYS A 1 133 ? 9.015 -8.542 7.628 1.00 82.38 133 LYS A N 1
ATOM 1066 C CA . LYS A 1 133 ? 10.091 -8.682 8.613 1.00 82.38 133 LYS A CA 1
ATOM 1067 C C . LYS A 1 133 ? 11.252 -7.717 8.374 1.00 82.38 133 LYS A C 1
ATOM 1069 O O . LYS A 1 133 ? 11.793 -7.173 9.332 1.00 82.38 133 LYS A O 1
ATOM 1074 N N . GLU A 1 134 ? 11.653 -7.515 7.123 1.00 86.62 134 GLU A N 1
ATOM 1075 C CA . GLU A 1 134 ? 12.763 -6.621 6.779 1.00 86.62 134 GLU A CA 1
ATOM 1076 C C . GLU A 1 134 ? 12.379 -5.139 6.872 1.00 86.62 134 GLU A C 1
ATOM 1078 O O . GLU A 1 134 ? 13.219 -4.311 7.230 1.00 86.62 134 GLU A O 1
ATOM 1083 N N . LEU A 1 135 ? 11.125 -4.794 6.564 1.00 87.88 135 LEU A N 1
ATOM 1084 C CA . LEU A 1 135 ? 10.618 -3.425 6.681 1.00 87.88 135 LEU A CA 1
ATOM 1085 C C . LEU A 1 135 ? 10.167 -3.054 8.098 1.00 87.88 135 LEU A C 1
ATOM 1087 O O . LEU A 1 135 ? 10.141 -1.868 8.422 1.00 87.88 135 LEU A O 1
ATOM 1091 N N . ASP A 1 136 ? 9.838 -4.033 8.942 1.00 84.94 136 ASP A N 1
ATOM 1092 C CA . ASP A 1 136 ? 9.333 -3.833 10.305 1.00 84.94 136 ASP A CA 1
ATOM 1093 C C . ASP A 1 136 ? 10.116 -2.758 11.094 1.00 84.94 136 ASP A C 1
ATOM 1095 O O . ASP A 1 136 ? 9.506 -1.783 11.538 1.00 84.94 136 ASP A O 1
ATOM 1099 N N . PRO A 1 137 ? 11.462 -2.800 11.187 1.00 88.19 137 PRO A N 1
ATOM 1100 C CA . PRO A 1 137 ? 12.197 -1.826 11.992 1.00 88.19 137 PRO A CA 1
ATOM 1101 C C . PRO A 1 137 ? 12.022 -0.373 11.525 1.00 88.19 137 PRO A C 1
ATOM 1103 O O . PRO A 1 137 ? 11.900 0.529 12.356 1.00 88.19 137 PRO A O 1
ATOM 1106 N N . VAL A 1 138 ? 12.004 -0.137 10.207 1.00 90.50 138 VAL A N 1
ATOM 1107 C CA . VAL A 1 138 ? 11.866 1.215 9.639 1.00 90.50 138 VAL A CA 1
ATOM 1108 C C . VAL A 1 138 ? 10.418 1.702 9.692 1.00 90.50 138 VAL A C 1
ATOM 1110 O O . VAL A 1 138 ? 10.178 2.878 9.966 1.00 90.50 138 VAL A O 1
ATOM 1113 N N . LEU A 1 139 ? 9.451 0.797 9.516 1.00 86.25 139 LEU A N 1
ATOM 1114 C CA . LEU A 1 139 ? 8.026 1.097 9.647 1.00 86.25 139 LEU A CA 1
ATOM 1115 C C . LEU A 1 139 ? 7.640 1.403 11.095 1.00 86.25 139 LEU A C 1
ATOM 1117 O O . LEU A 1 139 ? 6.905 2.357 11.331 1.00 86.25 139 LEU A O 1
ATOM 1121 N N . LEU A 1 140 ? 8.166 0.661 12.072 1.00 84.25 140 LEU A N 1
ATOM 1122 C CA . LEU A 1 140 ? 7.934 0.937 13.491 1.00 84.25 140 LEU A CA 1
ATOM 1123 C C . LEU A 1 140 ? 8.441 2.317 13.892 1.00 84.25 140 LEU A C 1
ATOM 1125 O O . LEU A 1 140 ? 7.793 3.008 14.675 1.00 84.25 140 LEU A O 1
ATOM 1129 N N . GLU A 1 141 ? 9.601 2.730 13.386 1.00 87.12 141 GLU A N 1
ATOM 1130 C CA . GLU A 1 141 ? 10.126 4.052 13.706 1.00 87.12 141 GLU A CA 1
ATOM 1131 C C . GLU A 1 141 ? 9.283 5.161 13.066 1.00 87.12 141 GLU A C 1
ATOM 1133 O O . GLU A 1 141 ? 8.926 6.124 13.745 1.00 87.12 141 GLU A O 1
ATOM 1138 N N . LEU A 1 142 ? 8.855 4.976 11.814 1.00 85.75 142 LEU A N 1
ATOM 1139 C CA . LEU A 1 142 ? 7.894 5.860 11.156 1.00 85.75 142 LEU A CA 1
ATOM 1140 C C . LEU A 1 142 ? 6.567 5.947 11.941 1.00 85.75 142 LEU A C 1
ATOM 1142 O O . LEU A 1 142 ? 6.065 7.042 12.194 1.00 85.75 142 LEU A O 1
ATOM 1146 N N . GLN A 1 143 ? 6.043 4.813 12.415 1.00 80.69 143 GLN A N 1
ATOM 1147 C CA . GLN A 1 143 ? 4.829 4.752 13.235 1.00 80.69 143 GLN A CA 1
ATOM 1148 C C . GLN A 1 143 ? 4.979 5.462 14.582 1.00 80.69 143 GLN A C 1
ATOM 1150 O O . GLN A 1 143 ? 4.051 6.140 15.025 1.00 80.69 143 GLN A O 1
ATOM 1155 N N . LYS A 1 144 ? 6.141 5.374 15.240 1.00 83.12 144 LYS A N 1
ATOM 1156 C CA . LYS A 1 144 ? 6.390 6.149 16.465 1.00 83.12 144 LYS A CA 1
ATOM 1157 C C . LYS A 1 144 ? 6.303 7.644 16.199 1.00 83.12 144 LYS A C 1
ATOM 1159 O O . LYS A 1 144 ? 5.717 8.351 17.012 1.00 83.12 144 LYS A O 1
ATOM 1164 N N . GLN A 1 145 ? 6.827 8.118 15.067 1.00 81.38 145 GLN A N 1
ATOM 1165 C CA . GLN A 1 145 ? 6.689 9.525 14.693 1.00 81.38 145 GLN A CA 1
ATOM 1166 C C . GLN A 1 145 ? 5.223 9.904 14.450 1.00 81.38 145 GLN A C 1
ATOM 1168 O O . GLN A 1 145 ? 4.813 10.979 14.877 1.00 81.38 145 GLN A O 1
ATOM 1173 N N . TYR A 1 146 ? 4.413 9.018 13.853 1.00 76.06 146 TYR A N 1
ATOM 1174 C CA . TYR A 1 146 ? 2.966 9.237 13.703 1.00 76.06 146 TYR A CA 1
ATOM 1175 C C . TYR A 1 146 ? 2.257 9.436 15.035 1.00 76.06 146 TYR A C 1
ATOM 1177 O O . TYR A 1 146 ? 1.469 10.367 15.172 1.00 76.06 146 TYR A O 1
ATOM 1185 N N . LEU A 1 147 ? 2.564 8.604 16.029 1.00 76.00 147 LEU A N 1
ATOM 1186 C CA . LEU A 1 147 ? 1.930 8.673 17.347 1.00 76.00 147 LEU A CA 1
ATOM 1187 C C . LEU A 1 147 ? 2.290 9.943 18.133 1.00 76.00 147 LEU A C 1
ATOM 1189 O O . LEU A 1 147 ? 1.582 10.296 19.075 1.00 76.00 147 LEU A O 1
ATOM 1193 N N . LEU A 1 148 ? 3.367 10.643 17.762 1.00 78.00 148 LEU A N 1
ATOM 1194 C CA . LEU A 1 148 ? 3.706 11.947 18.340 1.00 78.00 148 LEU A CA 1
ATOM 1195 C C . LEU A 1 148 ? 2.839 13.080 17.777 1.00 78.00 148 LEU A C 1
ATOM 1197 O O . LEU A 1 148 ? 2.758 14.151 18.387 1.00 78.00 148 LEU A O 1
ATOM 1201 N N . VAL A 1 149 ? 2.184 12.862 16.634 1.00 77.12 149 VAL A N 1
ATOM 1202 C CA . VAL A 1 149 ? 1.312 13.855 16.017 1.00 77.12 149 VAL A CA 1
ATOM 1203 C C . VAL A 1 149 ? -0.034 13.854 16.735 1.00 77.12 149 VAL A C 1
ATOM 1205 O O . VAL A 1 149 ? -0.780 12.883 16.719 1.00 77.12 149 VAL A O 1
ATOM 1208 N N . GLN A 1 150 ? -0.374 14.981 17.356 1.00 73.25 150 GLN A N 1
ATOM 1209 C CA . GLN A 1 150 ? -1.596 15.128 18.160 1.00 73.25 150 GLN A CA 1
ATOM 1210 C C . GLN A 1 150 ? -2.868 15.346 17.319 1.00 73.25 150 GLN A C 1
ATOM 1212 O O . GLN A 1 150 ? -3.951 15.532 17.872 1.00 73.25 150 GLN A O 1
ATOM 1217 N N . ASN A 1 151 ? -2.747 15.365 15.989 1.00 76.75 151 ASN A N 1
ATOM 1218 C CA . ASN A 1 151 ? -3.856 15.611 15.079 1.00 76.75 151 ASN A CA 1
ATOM 1219 C C . ASN A 1 151 ? -4.435 14.278 14.565 1.00 76.75 151 ASN A C 1
ATOM 1221 O O . ASN A 1 151 ? -3.717 13.535 13.897 1.00 76.75 151 ASN A O 1
ATOM 1225 N N . PRO A 1 152 ? -5.727 13.979 14.791 1.00 71.19 152 PRO A N 1
ATOM 1226 C CA . PRO A 1 152 ? -6.341 12.737 14.315 1.00 71.19 152 PRO A CA 1
ATOM 1227 C C . PRO A 1 152 ? -6.371 12.619 12.780 1.00 71.19 152 PRO A C 1
ATOM 1229 O O . PRO A 1 152 ? -6.400 11.513 12.249 1.00 71.19 152 PRO A O 1
ATOM 1232 N N . CYS A 1 153 ? -6.298 13.735 12.047 1.00 75.44 153 CYS A N 1
ATOM 1233 C CA . CYS A 1 153 ? -6.209 13.746 10.584 1.00 75.44 153 CYS A CA 1
ATOM 1234 C C . CYS A 1 153 ? -4.793 13.438 10.061 1.00 75.44 153 CYS A C 1
ATOM 1236 O O . CYS A 1 153 ? -4.599 13.341 8.847 1.00 75.44 153 CYS A O 1
ATOM 1238 N N . ALA A 1 154 ? -3.798 13.300 10.944 1.00 78.06 154 ALA A N 1
ATOM 1239 C CA . ALA A 1 154 ? -2.403 13.130 10.557 1.00 78.06 154 ALA A CA 1
ATOM 1240 C C . ALA A 1 154 ? -2.157 11.842 9.772 1.00 78.06 154 ALA A C 1
ATOM 1242 O O . ALA A 1 154 ? -1.358 11.857 8.846 1.00 78.06 154 ALA A O 1
ATOM 1243 N N . VAL A 1 155 ? -2.868 10.753 10.080 1.00 74.56 155 VAL A N 1
ATOM 1244 C CA . VAL A 1 155 ? -2.699 9.475 9.367 1.00 74.56 155 VAL A CA 1
ATOM 1245 C C . VAL A 1 155 ? -2.967 9.652 7.873 1.00 74.56 155 VAL A C 1
ATOM 1247 O O . VAL A 1 155 ? -2.096 9.368 7.057 1.00 74.56 155 VAL A O 1
ATOM 1250 N N . GLY A 1 156 ? -4.131 10.207 7.516 1.00 77.94 156 GLY A N 1
ATOM 1251 C CA . GLY A 1 156 ? -4.487 10.468 6.119 1.00 77.94 156 GLY A CA 1
ATOM 1252 C C . GLY A 1 156 ? -3.575 11.505 5.462 1.00 77.94 156 GLY A C 1
ATOM 1253 O O . GLY A 1 156 ? -3.222 11.375 4.289 1.00 77.94 156 GLY A O 1
ATOM 1254 N N . PHE A 1 157 ? -3.145 12.516 6.220 1.00 82.94 157 PHE A N 1
ATOM 1255 C CA . PHE A 1 157 ? -2.204 13.510 5.716 1.00 82.94 157 PHE A CA 1
ATOM 1256 C C . PHE A 1 157 ? -0.844 12.89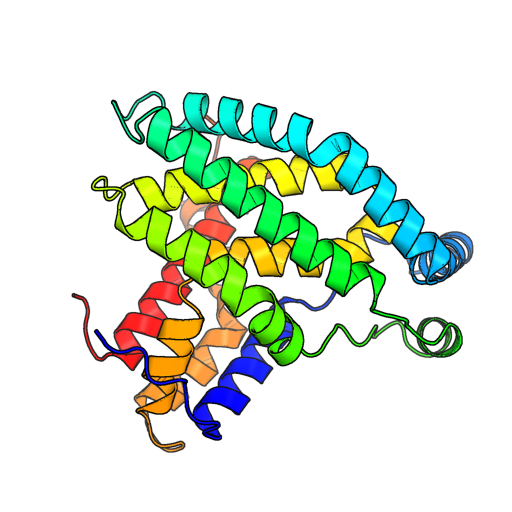5 5.392 1.00 82.94 157 PHE A C 1
ATOM 1258 O O . PHE A 1 157 ? -0.267 13.244 4.374 1.00 82.94 157 PHE A O 1
ATOM 1265 N N . ILE A 1 158 ? -0.321 11.985 6.215 1.00 80.38 158 ILE A N 1
ATOM 1266 C CA . ILE A 1 158 ? 1.039 11.470 6.028 1.00 80.38 158 ILE A CA 1
ATOM 1267 C C . ILE A 1 158 ? 1.088 10.256 5.098 1.00 80.38 158 ILE A C 1
ATOM 1269 O O . ILE A 1 158 ? 2.101 10.040 4.432 1.00 80.38 158 ILE A O 1
ATOM 1273 N N . SER A 1 159 ? 0.001 9.498 4.973 1.00 83.06 159 SER A N 1
ATOM 1274 C CA . SER A 1 159 ? -0.081 8.438 3.968 1.00 83.06 159 SER A CA 1
ATOM 1275 C C . SER A 1 159 ? -0.250 8.973 2.543 1.00 83.06 159 SER A C 1
ATOM 1277 O O . SER A 1 159 ? 0.239 8.375 1.587 1.00 83.06 159 SER A O 1
ATOM 1279 N N . THR A 1 160 ? -0.893 10.131 2.371 1.00 87.50 160 THR A N 1
ATOM 1280 C CA . THR A 1 160 ? -1.137 10.724 1.046 1.00 87.50 160 THR A CA 1
ATOM 1281 C C . THR A 1 160 ? 0.152 11.018 0.247 1.00 87.50 160 THR A C 1
ATOM 1283 O O . THR A 1 160 ? 0.181 10.702 -0.946 1.00 87.50 160 THR A O 1
ATOM 1286 N N . PRO A 1 161 ? 1.246 11.525 0.850 1.00 88.12 161 PRO A N 1
ATOM 1287 C CA . PRO A 1 161 ? 2.534 11.655 0.184 1.00 88.12 161 PRO A CA 1
ATOM 1288 C C . PRO A 1 161 ? 3.090 10.337 -0.360 1.00 88.12 161 PRO A C 1
ATOM 1290 O O . PRO A 1 161 ? 3.678 10.351 -1.435 1.00 88.12 161 PRO A O 1
ATOM 1293 N N . PHE A 1 162 ? 2.889 9.198 0.318 1.00 89.56 162 PHE A N 1
ATOM 1294 C CA . PHE A 1 162 ? 3.321 7.898 -0.214 1.00 89.56 162 PHE A CA 1
ATOM 1295 C C . PHE A 1 162 ? 2.591 7.567 -1.510 1.00 89.56 162 PHE A C 1
ATOM 1297 O O . PHE A 1 162 ? 3.231 7.234 -2.501 1.00 89.56 162 PHE A O 1
ATOM 1304 N N . HIS A 1 163 ? 1.273 7.749 -1.523 1.00 89.38 163 HIS A N 1
ATOM 1305 C CA . HIS A 1 163 ? 0.449 7.519 -2.703 1.00 89.38 163 HIS A CA 1
ATOM 1306 C C . HIS A 1 163 ? 0.881 8.365 -3.903 1.00 89.38 163 HIS A C 1
ATOM 1308 O O . HIS A 1 163 ? 1.097 7.848 -4.999 1.00 89.38 163 HIS A O 1
ATOM 1314 N N . PHE A 1 164 ? 1.025 9.677 -3.701 1.00 90.44 164 PHE A N 1
ATOM 1315 C CA . PHE A 1 164 ? 1.459 10.575 -4.767 1.00 90.44 164 PHE A CA 1
ATOM 1316 C C . PHE A 1 164 ? 2.886 10.269 -5.221 1.00 90.44 164 PHE A C 1
ATO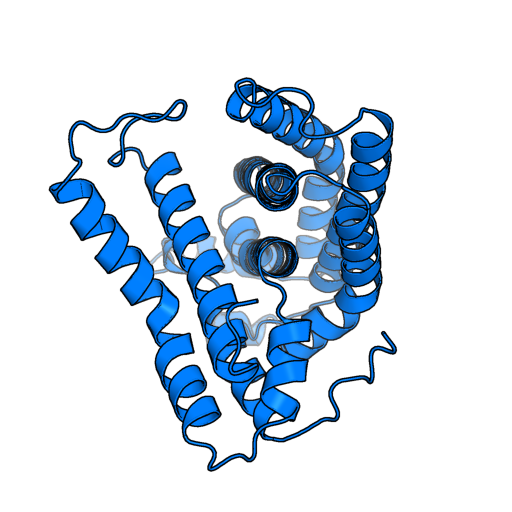M 1318 O O . PHE A 1 164 ? 3.137 10.215 -6.421 1.00 90.44 164 PHE A O 1
ATOM 1325 N N . CYS A 1 165 ? 3.803 10.011 -4.286 1.00 92.56 165 CYS A N 1
ATOM 1326 C CA . CYS A 1 165 ? 5.183 9.664 -4.608 1.00 92.56 165 CYS A CA 1
ATOM 1327 C C . CYS A 1 165 ? 5.243 8.384 -5.453 1.00 92.56 165 CYS A C 1
ATOM 1329 O O . CYS A 1 165 ? 5.857 8.393 -6.518 1.00 92.56 165 CYS A O 1
ATOM 1331 N N . ASN A 1 166 ? 4.522 7.329 -5.053 1.00 93.31 166 ASN A N 1
ATOM 1332 C CA . ASN A 1 166 ? 4.381 6.095 -5.826 1.00 93.31 166 ASN A CA 1
ATOM 1333 C C . ASN A 1 166 ? 3.862 6.379 -7.241 1.00 93.31 166 ASN A C 1
ATOM 1335 O O . ASN A 1 166 ? 4.459 5.924 -8.213 1.00 93.31 166 ASN A O 1
ATOM 1339 N N . GLN A 1 167 ? 2.790 7.168 -7.380 1.00 91.31 167 GLN A N 1
ATOM 1340 C CA . GLN A 1 167 ? 2.244 7.530 -8.694 1.00 91.31 167 GLN A CA 1
ATOM 1341 C C . GLN A 1 167 ? 3.261 8.267 -9.569 1.00 91.31 167 GLN A C 1
ATOM 1343 O O . GLN A 1 167 ? 3.410 7.938 -10.747 1.00 91.31 167 GLN A O 1
ATOM 1348 N N . PHE A 1 168 ? 3.978 9.242 -9.008 1.00 93.69 168 PHE A N 1
ATOM 1349 C CA . PHE A 1 168 ? 4.976 10.001 -9.753 1.00 93.69 168 PHE A CA 1
ATOM 1350 C C . PHE A 1 168 ? 6.172 9.141 -10.151 1.00 93.69 168 PHE A C 1
ATOM 1352 O O . PHE A 1 168 ? 6.573 9.187 -11.311 1.00 93.69 168 PHE A O 1
ATOM 1359 N N . ILE A 1 169 ? 6.690 8.304 -9.249 1.00 94.81 169 ILE A N 1
ATOM 1360 C CA . ILE A 1 169 ? 7.788 7.384 -9.559 1.00 94.81 169 ILE A CA 1
ATOM 1361 C C . ILE A 1 169 ? 7.366 6.414 -10.665 1.00 94.81 169 ILE A C 1
ATOM 1363 O O . ILE A 1 169 ? 8.057 6.311 -11.675 1.00 94.81 169 ILE A O 1
ATOM 1367 N N . LEU A 1 170 ? 6.219 5.742 -10.514 1.00 93.44 170 LEU A N 1
ATOM 1368 C CA . LEU A 1 170 ? 5.734 4.762 -11.491 1.00 93.44 170 LEU A CA 1
ATOM 1369 C C . LEU A 1 170 ? 5.528 5.387 -12.875 1.00 93.44 170 LEU A C 1
ATOM 1371 O O . LEU A 1 170 ? 5.820 4.741 -13.875 1.00 93.44 170 LEU A O 1
ATOM 1375 N N . SER A 1 171 ? 5.116 6.659 -12.946 1.00 92.44 171 SER A N 1
ATOM 1376 C CA . SER A 1 171 ? 4.953 7.375 -14.220 1.00 92.44 171 SER A CA 1
ATOM 1377 C C . SER A 1 171 ? 6.246 7.542 -15.032 1.00 92.44 171 SER A C 1
ATOM 1379 O O . SER A 1 171 ? 6.172 7.822 -16.225 1.00 92.44 171 SER A O 1
ATOM 1381 N N . GLN A 1 172 ? 7.417 7.389 -14.403 1.00 93.69 172 GLN A N 1
ATOM 1382 C CA . GLN A 1 172 ? 8.724 7.484 -15.065 1.00 93.69 172 GLN A CA 1
ATOM 1383 C C . GLN A 1 172 ? 9.304 6.132 -15.479 1.00 93.69 172 GLN A C 1
ATOM 1385 O O . GLN A 1 172 ? 10.340 6.085 -16.141 1.00 93.69 172 GLN A O 1
ATOM 1390 N N . LEU A 1 173 ? 8.680 5.039 -15.049 1.00 93.88 173 LEU A N 1
ATOM 1391 C CA . LEU A 1 173 ? 9.164 3.691 -15.294 1.00 93.88 173 LEU A CA 1
ATOM 1392 C C . LEU A 1 173 ? 8.485 3.101 -16.529 1.00 93.88 173 LEU A C 1
ATOM 1394 O O . LEU A 1 173 ? 7.338 3.416 -16.847 1.00 93.88 173 LEU A O 1
ATOM 1398 N N . THR A 1 174 ? 9.190 2.221 -17.227 1.00 92.12 174 THR A N 1
ATOM 1399 C CA . THR A 1 174 ? 8.626 1.418 -18.317 1.00 92.12 174 THR A CA 1
ATOM 1400 C C . THR A 1 174 ? 7.578 0.440 -17.780 1.00 92.12 174 THR A C 1
ATOM 1402 O O . THR A 1 174 ? 7.579 0.108 -16.596 1.00 92.12 174 THR A O 1
ATOM 1405 N N . ALA A 1 175 ? 6.678 -0.057 -18.633 1.00 89.69 175 ALA A N 1
ATOM 1406 C CA . ALA A 1 175 ? 5.649 -1.001 -18.189 1.00 89.69 175 ALA A CA 1
ATOM 1407 C C . ALA A 1 175 ? 6.231 -2.256 -17.494 1.00 89.69 175 ALA A C 1
ATOM 1409 O O . ALA A 1 175 ? 5.725 -2.609 -16.428 1.00 89.69 175 ALA A O 1
ATOM 1410 N N . PRO A 1 176 ? 7.321 -2.888 -17.984 1.00 88.94 176 PRO A N 1
ATOM 1411 C CA . PRO A 1 176 ? 7.929 -4.018 -17.281 1.00 88.94 176 PRO A CA 1
ATOM 1412 C C . PRO A 1 176 ? 8.511 -3.644 -15.910 1.00 88.94 176 PRO A C 1
ATOM 1414 O O . PRO A 1 176 ? 8.312 -4.375 -14.942 1.00 88.94 176 PRO A O 1
ATOM 1417 N N . GLU A 1 177 ? 9.161 -2.480 -15.791 1.00 91.88 177 GLU A N 1
ATOM 1418 C CA . GLU A 1 177 ? 9.623 -1.954 -14.497 1.00 91.88 177 GLU A CA 1
ATOM 1419 C C . GLU A 1 177 ? 8.450 -1.723 -13.540 1.00 91.88 177 GLU A C 1
ATOM 1421 O O . GLU A 1 177 ? 8.507 -2.144 -12.384 1.00 91.88 177 GLU A O 1
ATOM 1426 N N . GLN A 1 178 ? 7.364 -1.110 -14.024 1.00 92.25 178 GLN A N 1
ATOM 1427 C CA . GLN A 1 178 ? 6.161 -0.872 -13.230 1.00 92.25 178 GLN A CA 1
ATOM 1428 C C . GLN A 1 178 ? 5.572 -2.182 -12.707 1.00 92.25 178 GLN A C 1
ATOM 1430 O O . GLN A 1 178 ? 5.278 -2.264 -11.517 1.00 92.25 178 GLN A O 1
ATOM 1435 N N . VAL A 1 179 ? 5.422 -3.212 -13.542 1.00 87.88 179 VAL A N 1
ATOM 1436 C CA . VAL A 1 179 ? 4.839 -4.499 -13.118 1.00 87.88 179 VAL A CA 1
ATOM 1437 C C . VAL A 1 179 ? 5.645 -5.144 -11.999 1.00 87.88 179 VAL A C 1
ATOM 1439 O O . VAL A 1 179 ? 5.065 -5.653 -11.042 1.00 87.88 179 VAL A O 1
ATOM 1442 N N . LEU A 1 180 ? 6.973 -5.084 -12.089 1.00 88.00 180 LEU A N 1
ATOM 1443 C CA . LEU A 1 180 ? 7.863 -5.716 -11.120 1.00 88.00 180 LEU A CA 1
ATOM 1444 C C . LEU A 1 180 ? 7.961 -4.940 -9.802 1.00 88.00 180 LEU A C 1
ATOM 1446 O O . LEU A 1 180 ? 8.035 -5.557 -8.740 1.00 88.00 180 LEU A O 1
ATOM 1450 N N . ILE A 1 181 ? 7.958 -3.604 -9.844 1.00 91.38 181 ILE A N 1
ATOM 1451 C CA . ILE A 1 181 ? 8.151 -2.774 -8.645 1.00 91.38 181 ILE A CA 1
ATOM 1452 C C . ILE A 1 181 ? 6.841 -2.362 -7.961 1.00 91.38 181 ILE A C 1
ATOM 1454 O O . ILE A 1 181 ? 6.824 -2.150 -6.749 1.00 91.38 181 ILE A O 1
ATOM 1458 N N . SER A 1 182 ? 5.723 -2.273 -8.692 1.00 90.75 182 SER A N 1
ATOM 1459 C CA . SER A 1 182 ? 4.438 -1.813 -8.138 1.00 90.75 182 SER A CA 1
ATOM 1460 C C . SER A 1 182 ? 3.971 -2.608 -6.918 1.00 90.75 182 SER A C 1
ATOM 1462 O O . SER A 1 182 ? 3.491 -1.980 -5.974 1.00 90.75 182 SER A O 1
ATOM 1464 N N . PRO A 1 183 ? 4.128 -3.944 -6.854 1.00 88.81 183 PRO A N 1
ATOM 1465 C CA . PRO A 1 183 ? 3.763 -4.693 -5.657 1.00 88.81 183 PRO A CA 1
ATOM 1466 C C . PRO A 1 183 ? 4.510 -4.262 -4.390 1.00 88.81 183 PRO A C 1
ATOM 1468 O O . PRO A 1 183 ? 3.927 -4.230 -3.311 1.00 88.81 183 PRO A O 1
ATOM 1471 N N . TYR A 1 184 ? 5.781 -3.876 -4.519 1.00 91.31 184 TYR A N 1
ATOM 1472 C CA . TYR A 1 184 ? 6.604 -3.399 -3.409 1.00 91.31 184 TYR A CA 1
ATOM 1473 C C . TYR A 1 184 ? 6.145 -2.028 -2.916 1.00 91.31 184 TYR A C 1
ATOM 1475 O O . TYR A 1 184 ? 6.061 -1.783 -1.714 1.00 91.31 184 TYR A O 1
ATOM 1483 N N . PHE A 1 185 ? 5.813 -1.137 -3.848 1.00 91.81 185 PHE A N 1
ATOM 1484 C CA . PHE A 1 185 ? 5.267 0.180 -3.528 1.00 91.81 185 PHE A CA 1
ATOM 1485 C C . PHE A 1 185 ? 3.868 0.087 -2.922 1.00 91.81 185 PHE A C 1
ATOM 1487 O O . PHE A 1 185 ? 3.593 0.773 -1.938 1.00 91.81 185 PHE A O 1
ATOM 1494 N N . LYS A 1 186 ? 3.025 -0.815 -3.439 1.00 88.69 186 LYS A N 1
ATOM 1495 C CA . LYS A 1 186 ? 1.724 -1.147 -2.849 1.00 88.69 186 LYS A CA 1
ATOM 1496 C C . LYS A 1 186 ? 1.894 -1.676 -1.426 1.00 88.69 186 LYS A C 1
ATOM 1498 O O . LYS A 1 186 ? 1.193 -1.219 -0.531 1.00 88.69 186 LYS A O 1
ATOM 1503 N N . PHE A 1 187 ? 2.847 -2.585 -1.204 1.00 88.62 187 PHE A N 1
ATOM 1504 C CA . PHE A 1 187 ? 3.158 -3.104 0.127 1.00 88.62 187 PHE A CA 1
ATOM 1505 C C . PHE A 1 187 ? 3.521 -1.975 1.095 1.00 88.62 187 PHE A C 1
ATOM 1507 O O . PHE A 1 187 ? 2.919 -1.867 2.157 1.00 88.62 187 PHE A O 1
ATOM 1514 N N . VAL A 1 188 ? 4.445 -1.089 0.716 1.00 89.50 188 VAL A N 1
ATOM 1515 C CA . VAL A 1 188 ? 4.827 0.063 1.547 1.00 89.50 188 VAL A CA 1
ATOM 1516 C C . VAL A 1 188 ? 3.640 0.981 1.837 1.00 89.50 188 VAL A C 1
ATOM 1518 O O . VAL A 1 188 ? 3.428 1.345 2.991 1.00 89.50 188 VAL A O 1
ATOM 1521 N N . GLU A 1 189 ? 2.856 1.343 0.820 1.00 88.12 189 GLU A N 1
ATOM 1522 C CA . GLU A 1 189 ? 1.694 2.222 0.985 1.00 88.12 189 GLU A CA 1
ATOM 1523 C C . GLU A 1 189 ? 0.667 1.617 1.949 1.00 88.12 189 GLU A C 1
ATOM 1525 O O . GLU A 1 189 ? 0.204 2.296 2.867 1.00 88.12 189 GLU A O 1
ATOM 1530 N N . GLU A 1 190 ? 0.367 0.325 1.809 1.00 85.75 190 GLU A N 1
ATOM 1531 C CA . GLU A 1 190 ? -0.554 -0.374 2.702 1.00 85.75 190 GLU A CA 1
ATOM 1532 C C . GLU A 1 190 ? 0.001 -0.505 4.125 1.00 85.75 190 GLU A C 1
ATOM 1534 O O . GLU A 1 190 ? -0.740 -0.257 5.067 1.00 85.75 190 GLU A O 1
ATOM 1539 N N . GLN A 1 191 ? 1.289 -0.812 4.320 1.00 83.81 191 GLN A N 1
ATOM 1540 C CA . GLN A 1 191 ? 1.885 -0.900 5.665 1.00 83.81 191 GLN A CA 1
ATOM 1541 C C . GLN A 1 191 ? 1.948 0.450 6.401 1.00 83.81 191 GLN A C 1
ATOM 1543 O O . GLN A 1 191 ? 2.032 0.490 7.631 1.00 83.81 191 GLN A O 1
ATOM 1548 N N . VAL A 1 192 ? 1.919 1.563 5.663 1.00 82.31 192 VAL A N 1
ATOM 1549 C CA . VAL A 1 192 ? 1.830 2.913 6.236 1.00 82.31 192 VAL A CA 1
ATOM 1550 C C . VAL A 1 192 ? 0.392 3.257 6.638 1.00 82.31 192 VAL A C 1
ATOM 1552 O O . VAL A 1 192 ? 0.187 3.952 7.633 1.00 82.31 192 VAL A O 1
ATOM 1555 N N . CYS A 1 193 ? -0.601 2.778 5.886 1.00 79.50 193 CYS A N 1
ATOM 1556 C CA . CYS A 1 193 ? -2.016 3.092 6.113 1.00 79.50 193 CYS A CA 1
ATOM 1557 C C . CYS A 1 193 ? -2.713 2.119 7.071 1.00 79.50 193 CYS A C 1
ATOM 1559 O O . CYS A 1 193 ? -3.619 2.510 7.801 1.00 79.50 193 CYS A O 1
ATOM 1561 N N . ILE A 1 194 ? -2.319 0.848 7.040 1.00 80.56 194 ILE A N 1
ATOM 1562 C CA . ILE A 1 194 ? -2.968 -0.258 7.739 1.00 80.56 194 ILE A CA 1
ATOM 1563 C C . ILE A 1 194 ? -2.024 -0.742 8.842 1.00 80.56 194 ILE A C 1
ATOM 1565 O O . ILE A 1 194 ? -0.873 -1.083 8.561 1.00 80.56 194 ILE A O 1
ATOM 1569 N N . PRO A 1 195 ? -2.484 -0.844 10.103 1.00 76.69 195 PRO A N 1
ATOM 1570 C CA . PRO A 1 195 ? -1.660 -1.298 11.219 1.00 76.69 195 PRO A CA 1
ATOM 1571 C C . PRO A 1 195 ? -1.505 -2.830 11.204 1.00 76.69 195 PRO A C 1
ATOM 1573 O O . PRO A 1 195 ? -1.890 -3.514 12.152 1.00 76.69 195 PRO A O 1
ATOM 1576 N N . TRP A 1 196 ? -0.952 -3.393 10.128 1.00 82.06 196 TRP A N 1
ATOM 1577 C CA . TRP A 1 196 ? -0.952 -4.836 9.864 1.00 82.06 196 TRP A CA 1
ATOM 1578 C C . TRP A 1 196 ? -0.292 -5.663 10.973 1.00 82.06 196 TRP A C 1
ATOM 1580 O O . TRP A 1 196 ? -0.738 -6.757 11.306 1.00 82.06 196 TRP A O 1
ATOM 1590 N N . GLN A 1 197 ? 0.726 -5.118 11.630 1.00 79.06 197 GLN A N 1
ATOM 1591 C CA . GLN A 1 197 ? 1.353 -5.779 12.774 1.00 79.06 197 GLN A CA 1
ATOM 1592 C C . GLN A 1 197 ? 0.434 -5.874 13.985 1.00 79.06 197 GLN A C 1
ATOM 1594 O O . GLN A 1 197 ? 0.455 -6.878 14.691 1.00 79.06 197 GLN A O 1
ATOM 1599 N N . ARG A 1 198 ? -0.388 -4.845 14.217 1.00 83.75 198 ARG A N 1
ATOM 1600 C CA . ARG A 1 198 ? -1.412 -4.854 15.264 1.00 83.75 198 ARG A CA 1
ATOM 1601 C C . ARG A 1 198 ? -2.512 -5.851 14.906 1.00 83.75 198 ARG A C 1
ATOM 1603 O O . ARG A 1 198 ? -2.931 -6.596 15.779 1.00 83.75 198 ARG A O 1
ATOM 1610 N N . VAL A 1 199 ? -2.887 -5.939 13.626 1.00 88.00 199 VAL A N 1
ATOM 1611 C CA . VAL A 1 199 ? -3.801 -6.978 13.114 1.00 88.00 199 VAL A CA 1
ATOM 1612 C C . VAL A 1 199 ? -3.232 -8.374 13.385 1.00 88.00 199 VAL A C 1
ATOM 1614 O O . VAL A 1 199 ? -3.910 -9.199 13.988 1.00 88.00 199 VAL A O 1
ATOM 1617 N N . CYS A 1 200 ? -1.967 -8.627 13.038 1.00 87.06 200 CYS A N 1
ATOM 1618 C CA . CYS A 1 200 ? -1.297 -9.900 13.319 1.00 87.06 200 CYS A CA 1
ATOM 1619 C C . CYS A 1 200 ? -1.218 -10.187 14.826 1.00 87.06 200 CYS A C 1
ATOM 1621 O O . CYS A 1 200 ? -1.490 -11.301 15.265 1.00 87.06 200 CYS A O 1
ATOM 1623 N N . ALA A 1 201 ? -0.877 -9.186 15.641 1.00 87.81 201 ALA A N 1
ATOM 1624 C CA . ALA A 1 201 ? -0.802 -9.326 17.091 1.00 87.81 201 ALA A CA 1
ATOM 1625 C C . ALA A 1 201 ? -2.173 -9.590 17.734 1.00 87.81 201 ALA A C 1
ATOM 1627 O O . ALA A 1 201 ? -2.245 -10.350 18.699 1.00 87.81 201 ALA A O 1
ATOM 1628 N N . ALA A 1 202 ? -3.247 -8.996 17.209 1.00 91.62 202 ALA A N 1
ATOM 1629 C CA . ALA A 1 202 ? -4.615 -9.263 17.638 1.00 91.62 202 ALA A CA 1
ATOM 1630 C C . ALA A 1 202 ? -5.046 -10.673 17.214 1.00 91.62 202 ALA A C 1
ATOM 1632 O O . ALA A 1 202 ? -5.506 -11.452 18.040 1.00 91.62 202 ALA A O 1
ATOM 1633 N N . ALA A 1 203 ? -4.786 -11.065 15.965 1.00 92.00 203 ALA A N 1
ATOM 1634 C CA . ALA A 1 203 ? -5.079 -12.408 15.473 1.00 92.00 203 ALA A CA 1
ATOM 1635 C C . ALA A 1 203 ? -4.342 -13.520 16.230 1.00 92.00 203 ALA A C 1
ATOM 1637 O O . ALA A 1 203 ? -4.901 -14.593 16.443 1.00 92.00 203 ALA A O 1
ATOM 1638 N N . ALA A 1 204 ? -3.114 -13.264 16.690 1.00 91.19 204 ALA A N 1
ATOM 1639 C CA . ALA A 1 204 ? -2.352 -14.210 17.501 1.00 91.19 204 ALA A CA 1
ATOM 1640 C C . ALA A 1 204 ? -3.024 -14.549 18.846 1.00 91.19 204 ALA A C 1
ATOM 1642 O O . ALA A 1 204 ? -2.668 -15.551 19.464 1.00 91.19 204 ALA A O 1
ATOM 1643 N N . GLN A 1 205 ? -3.976 -13.728 19.304 1.00 92.75 205 GLN A N 1
ATOM 1644 C CA . GLN A 1 205 ? -4.742 -13.957 20.533 1.00 92.75 205 GLN A CA 1
ATOM 1645 C C . GLN A 1 205 ? -5.931 -14.905 20.319 1.00 92.75 205 GLN A C 1
ATOM 1647 O O . GLN A 1 205 ? -6.520 -15.368 21.293 1.00 92.75 205 GLN A O 1
ATOM 1652 N N . HIS A 1 206 ? -6.260 -15.233 19.066 1.00 92.38 206 HIS A N 1
ATOM 1653 C CA . HIS A 1 206 ? -7.367 -16.116 18.712 1.00 92.38 206 HIS A CA 1
ATOM 1654 C C . HIS A 1 206 ? -6.892 -17.540 18.414 1.00 92.38 206 HIS A C 1
ATOM 1656 O O . HIS A 1 206 ? -5.913 -17.759 17.694 1.00 92.38 206 HIS A O 1
ATOM 1662 N N . HIS A 1 207 ? -7.640 -18.521 18.927 1.00 91.06 207 HIS A N 1
ATOM 1663 C CA . HIS A 1 207 ? -7.507 -19.918 18.509 1.00 91.06 207 HIS A CA 1
ATOM 1664 C C . HIS A 1 207 ? -7.898 -20.073 17.030 1.00 91.06 207 HIS A C 1
ATOM 1666 O O . HIS A 1 207 ? -8.732 -19.315 16.537 1.00 91.06 207 HIS A O 1
ATOM 1672 N N . LEU A 1 208 ? -7.348 -21.076 16.338 1.00 87.12 208 LEU A N 1
ATOM 1673 C CA . LEU A 1 208 ? -7.647 -21.337 14.922 1.00 87.12 208 LEU A CA 1
ATOM 1674 C C . LEU A 1 208 ? -9.146 -21.520 14.650 1.00 87.12 208 LEU A C 1
ATOM 1676 O O . LEU A 1 208 ? -9.661 -21.007 13.665 1.00 87.12 208 LEU A O 1
ATOM 1680 N N . ASP A 1 209 ? -9.846 -22.188 15.565 1.00 89.88 209 ASP A N 1
ATOM 1681 C CA . ASP A 1 209 ? -11.291 -22.439 15.467 1.00 89.88 209 ASP A CA 1
ATOM 1682 C C . ASP A 1 209 ? -12.153 -21.261 15.968 1.00 89.88 209 ASP A C 1
ATOM 1684 O O . ASP A 1 209 ? -13.368 -21.398 16.120 1.00 89.88 209 ASP A O 1
ATOM 1688 N N . SER A 1 210 ? -11.545 -20.109 16.281 1.00 94.94 210 SER A N 1
ATOM 1689 C CA . SER A 1 210 ? -12.286 -18.929 16.734 1.00 94.94 210 SER A CA 1
ATOM 1690 C C . SER A 1 210 ? -13.197 -18.415 15.614 1.00 94.94 210 SER A C 1
ATOM 1692 O O . SER A 1 210 ? -12.709 -18.150 14.509 1.00 94.94 210 SER A O 1
ATOM 1694 N N . PRO A 1 211 ? -14.499 -18.188 15.877 1.00 94.38 211 PRO A N 1
ATOM 1695 C CA . PRO A 1 211 ? -15.402 -17.615 14.883 1.00 94.38 211 PRO A CA 1
ATOM 1696 C C . PRO A 1 211 ? -14.963 -16.207 14.455 1.00 94.38 211 PRO A C 1
ATOM 1698 O O . PRO A 1 211 ? -15.136 -15.840 13.295 1.00 94.38 211 PRO A O 1
ATOM 1701 N N . THR A 1 212 ? -14.346 -15.444 15.363 1.00 94.75 212 THR A N 1
ATOM 1702 C CA . THR A 1 212 ? -13.805 -14.106 15.093 1.00 94.75 212 THR A CA 1
ATOM 1703 C C . THR A 1 212 ? -12.681 -14.166 14.058 1.00 94.75 212 THR A C 1
ATOM 1705 O O . THR A 1 212 ? -12.700 -13.432 13.070 1.00 94.75 212 THR A O 1
ATOM 1708 N N . LEU A 1 213 ? -11.728 -15.087 14.238 1.00 93.88 213 LEU A N 1
ATOM 1709 C CA . LEU A 1 213 ? -10.627 -15.284 13.294 1.00 93.88 213 LEU A CA 1
ATOM 1710 C C . LEU A 1 213 ? -11.128 -15.830 11.951 1.00 93.88 213 LEU A C 1
ATOM 1712 O O . LEU A 1 213 ? -10.724 -15.329 10.903 1.00 93.88 213 LEU A O 1
ATOM 1716 N N . ALA A 1 214 ? -12.031 -16.814 11.981 1.00 94.25 214 ALA A N 1
ATOM 1717 C CA . ALA A 1 214 ? -12.610 -17.407 10.779 1.00 94.25 214 ALA A CA 1
ATOM 1718 C C . ALA A 1 214 ? -13.349 -16.365 9.924 1.00 94.25 214 ALA A C 1
ATOM 1720 O O . ALA A 1 214 ? -13.205 -16.363 8.701 1.00 94.25 214 ALA A O 1
ATOM 1721 N N . LEU A 1 215 ? -14.090 -15.446 10.554 1.00 94.94 215 LEU A N 1
ATOM 1722 C CA . LEU A 1 215 ? -14.749 -14.341 9.860 1.00 94.94 215 LEU A CA 1
ATOM 1723 C C . LEU A 1 215 ? -13.731 -13.454 9.135 1.00 94.94 215 LEU A C 1
ATOM 1725 O O . LEU A 1 215 ? -13.879 -13.200 7.943 1.00 94.94 215 LEU A O 1
ATOM 1729 N N . VAL A 1 216 ? -12.675 -13.014 9.824 1.00 94.44 216 VAL A N 1
ATOM 1730 C CA . VAL A 1 216 ? -11.649 -12.152 9.213 1.00 94.44 216 VAL A CA 1
ATOM 1731 C C . VAL A 1 216 ? -10.935 -12.865 8.066 1.00 94.44 216 VAL A C 1
ATOM 1733 O O . VAL A 1 216 ? -10.745 -12.272 7.007 1.00 94.44 216 VAL A O 1
ATOM 1736 N N . GLN A 1 217 ? -10.608 -14.149 8.224 1.00 93.25 217 GLN A N 1
ATOM 1737 C CA . GLN A 1 217 ? -9.991 -14.956 7.166 1.00 93.25 217 GLN A CA 1
ATOM 1738 C C . GLN A 1 217 ? -10.885 -15.103 5.926 1.00 93.25 217 GLN A C 1
ATOM 1740 O O . GLN A 1 217 ? -10.375 -15.136 4.811 1.00 93.25 217 GLN A O 1
ATOM 1745 N N . GLN A 1 218 ? -12.207 -15.177 6.094 1.00 92.88 218 GLN A N 1
ATOM 1746 C CA . GLN A 1 218 ? -13.148 -15.238 4.970 1.00 92.88 218 GLN A CA 1
ATOM 1747 C C . GLN A 1 218 ? -13.320 -13.887 4.275 1.00 92.88 218 GLN A C 1
ATOM 1749 O O . GLN A 1 218 ? -13.498 -13.839 3.060 1.00 92.88 218 GLN A O 1
ATOM 1754 N N . MET A 1 219 ? -13.274 -12.793 5.034 1.00 92.69 219 MET A N 1
ATOM 1755 C CA . MET A 1 219 ? -13.520 -11.459 4.495 1.00 92.69 219 MET A CA 1
ATOM 1756 C C . MET A 1 219 ? -12.286 -10.837 3.839 1.00 92.69 219 MET A C 1
ATOM 1758 O O . MET A 1 219 ? -12.429 -10.080 2.880 1.00 92.69 219 MET A O 1
ATOM 1762 N N . LEU A 1 220 ? -11.079 -11.151 4.319 1.00 89.75 220 LEU A N 1
ATOM 1763 C CA . LEU A 1 220 ? -9.846 -10.531 3.833 1.00 89.75 220 LEU A CA 1
ATOM 1764 C C . LEU A 1 220 ? -9.659 -10.673 2.307 1.00 89.75 220 LEU A C 1
ATOM 1766 O O . LEU A 1 220 ? -9.408 -9.644 1.671 1.00 89.75 220 LEU A O 1
ATOM 1770 N N . PRO A 1 221 ? -9.870 -11.855 1.686 1.00 90.12 221 PRO A N 1
ATOM 1771 C CA . PRO A 1 221 ? -9.769 -12.011 0.231 1.00 90.12 221 PRO A CA 1
ATOM 1772 C C . PRO A 1 221 ? -10.823 -11.222 -0.554 1.00 90.12 221 PRO A C 1
ATOM 1774 O O . PRO A 1 221 ? -10.610 -10.899 -1.716 1.00 90.12 221 PRO A O 1
ATOM 1777 N N . LEU A 1 222 ? -11.953 -10.886 0.077 1.00 92.56 222 LEU A N 1
ATOM 1778 C CA . LEU A 1 222 ? -13.060 -10.158 -0.548 1.00 92.56 222 LEU A CA 1
ATOM 1779 C C . LEU A 1 222 ? -12.906 -8.633 -0.448 1.00 92.56 222 LEU A C 1
ATOM 1781 O O . LEU A 1 222 ? -13.732 -7.906 -0.997 1.00 92.56 222 LEU A O 1
ATOM 1785 N N . SER A 1 223 ? -11.874 -8.132 0.244 1.00 90.75 223 SER A N 1
ATOM 1786 C CA . SER A 1 223 ? -11.729 -6.699 0.559 1.00 90.75 223 SER A CA 1
ATOM 1787 C C . SER A 1 223 ? -11.805 -5.805 -0.682 1.00 90.75 223 SER A C 1
ATOM 1789 O O . SER A 1 223 ? -12.495 -4.784 -0.666 1.00 90.75 223 SER A O 1
ATOM 1791 N N . GLN A 1 224 ? -11.140 -6.213 -1.767 1.00 89.62 224 GLN A N 1
ATOM 1792 C CA . GLN A 1 224 ? -11.112 -5.442 -3.007 1.00 89.62 224 GLN A CA 1
ATOM 1793 C C . GLN A 1 224 ? -12.488 -5.420 -3.687 1.00 89.62 224 GLN A C 1
ATOM 1795 O O . GLN A 1 224 ? -12.985 -4.348 -4.030 1.00 89.62 224 GLN A O 1
ATOM 1800 N N . ASP A 1 225 ? -13.147 -6.574 -3.814 1.00 93.50 225 ASP A N 1
ATOM 1801 C CA . ASP A 1 225 ? -14.489 -6.671 -4.405 1.00 93.50 225 ASP A CA 1
ATOM 1802 C C . ASP A 1 225 ? -15.518 -5.854 -3.615 1.00 93.50 225 ASP A C 1
ATOM 1804 O O . ASP A 1 225 ? -16.407 -5.213 -4.193 1.00 93.50 225 ASP A O 1
ATOM 1808 N N . ILE A 1 226 ? -15.386 -5.843 -2.285 1.00 95.31 226 ILE A N 1
ATOM 1809 C CA . ILE A 1 226 ? -16.194 -5.012 -1.392 1.00 95.31 226 ILE A CA 1
ATOM 1810 C C . ILE A 1 226 ? -15.923 -3.532 -1.678 1.00 95.31 226 ILE A C 1
ATOM 1812 O O . ILE A 1 226 ? -16.874 -2.785 -1.920 1.00 95.31 226 ILE A O 1
ATOM 1816 N N . ALA A 1 227 ? -14.657 -3.105 -1.711 1.00 94.94 227 ALA A N 1
ATOM 1817 C CA . ALA A 1 227 ? -14.282 -1.716 -1.974 1.00 94.94 227 ALA A CA 1
ATOM 1818 C C . ALA A 1 227 ? -14.800 -1.230 -3.338 1.00 94.94 227 ALA A C 1
ATOM 1820 O O . ALA A 1 227 ? -15.427 -0.173 -3.430 1.00 94.94 227 ALA A O 1
ATOM 1821 N N . GLU A 1 228 ? -14.618 -2.022 -4.394 1.00 95.12 228 GLU A N 1
ATOM 1822 C CA . GLU A 1 228 ? -15.098 -1.707 -5.742 1.00 95.12 228 GLU A CA 1
ATOM 1823 C C . GLU A 1 228 ? -16.628 -1.655 -5.815 1.00 95.12 228 GLU A C 1
ATOM 1825 O O . GLU A 1 228 ? -17.209 -0.788 -6.477 1.00 95.12 228 GLU A O 1
ATOM 1830 N N . THR A 1 229 ? -17.317 -2.560 -5.122 1.00 97.06 229 THR A N 1
ATOM 1831 C CA . THR A 1 229 ? -18.784 -2.583 -5.079 1.00 97.06 229 THR A CA 1
ATOM 1832 C C . THR A 1 229 ? -19.343 -1.377 -4.334 1.00 97.06 229 THR A C 1
ATOM 1834 O O . THR A 1 229 ? -20.236 -0.704 -4.856 1.00 97.06 229 THR A O 1
ATOM 1837 N N . VAL A 1 230 ? -18.780 -1.044 -3.172 1.00 96.44 230 VAL A N 1
ATOM 1838 C CA . VAL A 1 230 ? -19.154 0.149 -2.401 1.00 96.44 230 VAL A CA 1
ATOM 1839 C C . VAL A 1 230 ? -18.869 1.419 -3.203 1.00 96.44 230 VAL A C 1
ATOM 1841 O O . VAL A 1 230 ? -19.734 2.290 -3.291 1.00 96.44 230 VAL A O 1
ATOM 1844 N N . TYR A 1 231 ? -17.712 1.516 -3.863 1.00 96.44 231 TYR A N 1
ATOM 1845 C CA . TYR A 1 231 ? -17.381 2.649 -4.730 1.00 96.44 231 TYR A CA 1
ATOM 1846 C C . TYR A 1 231 ? -18.372 2.804 -5.895 1.00 96.44 231 TYR A C 1
ATOM 1848 O O . TYR A 1 231 ? -18.835 3.918 -6.162 1.00 96.44 231 TYR A O 1
ATOM 1856 N N . ARG A 1 232 ? -18.746 1.710 -6.576 1.00 95.62 232 ARG A N 1
ATOM 1857 C CA . ARG A 1 232 ? -19.741 1.749 -7.663 1.00 95.62 232 ARG A CA 1
ATOM 1858 C C . ARG A 1 232 ? -21.095 2.246 -7.166 1.00 95.62 232 ARG A C 1
ATOM 1860 O O . ARG A 1 232 ? -21.688 3.117 -7.801 1.00 95.62 232 ARG A O 1
ATOM 1867 N N . GLN A 1 233 ? -21.557 1.747 -6.021 1.00 96.19 233 GLN A N 1
ATOM 1868 C CA . GLN A 1 233 ? -22.806 2.196 -5.401 1.00 96.19 233 GLN A CA 1
ATOM 1869 C C . GLN A 1 233 ? -22.741 3.678 -5.008 1.00 96.19 233 GLN A C 1
ATOM 1871 O O . GLN A 1 233 ? -23.644 4.446 -5.343 1.00 96.19 233 GLN A O 1
ATOM 1876 N N . ALA A 1 234 ? -21.653 4.113 -4.367 1.00 93.50 234 ALA A N 1
ATOM 1877 C CA . ALA A 1 234 ? -21.446 5.511 -3.997 1.00 93.50 234 ALA A CA 1
ATOM 1878 C C . ALA A 1 234 ? -21.414 6.429 -5.228 1.00 93.50 234 ALA A C 1
ATOM 1880 O O . ALA A 1 234 ? -22.025 7.492 -5.220 1.00 93.50 234 ALA A O 1
ATOM 1881 N N . SER A 1 235 ? -20.767 6.002 -6.312 1.00 93.75 235 SER A N 1
ATOM 1882 C CA . SER A 1 235 ? -20.694 6.767 -7.562 1.00 93.75 235 SER A CA 1
ATOM 1883 C C . SER A 1 235 ? -22.055 6.919 -8.242 1.00 93.75 235 SER A C 1
ATOM 1885 O O . SER A 1 235 ? -22.321 7.954 -8.847 1.00 93.75 235 SER A O 1
ATOM 1887 N N . GLN A 1 236 ? -22.934 5.920 -8.120 1.00 94.12 236 GLN A N 1
ATOM 1888 C CA . GLN A 1 236 ? -24.309 5.992 -8.623 1.00 94.12 236 GLN A CA 1
ATOM 1889 C C . GLN A 1 236 ? -25.182 6.913 -7.763 1.00 94.12 236 GLN A C 1
ATOM 1891 O O . GLN A 1 236 ? -25.919 7.740 -8.297 1.00 94.12 236 GLN A O 1
ATOM 1896 N N . LEU A 1 237 ? -25.086 6.796 -6.435 1.00 95.31 237 LEU A N 1
ATOM 1897 C CA . LEU A 1 237 ? -25.880 7.590 -5.493 1.00 95.31 237 LEU A CA 1
ATOM 1898 C C . LEU A 1 237 ? -25.449 9.062 -5.453 1.00 95.31 237 LEU A C 1
ATOM 1900 O O . LEU A 1 237 ? -26.287 9.952 -5.330 1.00 95.31 237 LEU A O 1
ATOM 1904 N N . TYR A 1 238 ? -24.150 9.321 -5.589 1.00 92.88 238 TYR A N 1
ATOM 1905 C CA . TYR A 1 238 ? -23.542 10.642 -5.446 1.00 92.88 238 TYR A CA 1
ATOM 1906 C C . TYR A 1 238 ? -22.870 11.108 -6.742 1.00 92.88 238 TYR A C 1
ATOM 1908 O O . TYR A 1 238 ? -21.803 11.717 -6.713 1.00 92.88 238 TYR A O 1
ATOM 1916 N N . PHE A 1 239 ? -23.499 10.861 -7.895 1.00 89.81 239 PHE A N 1
ATOM 1917 C CA . PHE A 1 239 ? -22.935 11.184 -9.216 1.00 89.81 239 PHE A CA 1
ATOM 1918 C C . PHE A 1 239 ? -22.625 12.680 -9.429 1.00 89.81 239 PHE A C 1
ATOM 1920 O O . PHE A 1 239 ? -21.825 13.034 -10.293 1.00 89.81 239 PHE A O 1
ATOM 1927 N N . THR A 1 240 ? -23.240 13.573 -8.646 1.00 92.31 240 THR A N 1
ATOM 1928 C CA . THR A 1 240 ? -22.977 15.022 -8.668 1.00 92.31 240 THR A CA 1
ATOM 1929 C C . THR A 1 240 ? -21.878 15.463 -7.699 1.00 92.31 240 THR A C 1
ATOM 1931 O O . THR A 1 240 ? -21.469 16.626 -7.738 1.00 92.31 240 THR A O 1
ATOM 1934 N N . HIS A 1 241 ? -21.385 14.572 -6.831 1.00 91.12 241 HIS A N 1
ATOM 1935 C CA . HIS A 1 241 ? -20.343 14.902 -5.867 1.00 91.12 241 HIS A CA 1
ATOM 1936 C C . HIS A 1 241 ? -19.034 15.253 -6.577 1.00 91.12 241 HIS A C 1
ATOM 1938 O O . HIS A 1 241 ? -18.558 14.527 -7.454 1.00 91.12 241 HIS A O 1
ATOM 1944 N N . ARG A 1 242 ? -18.419 16.357 -6.145 1.00 89.38 242 ARG A N 1
ATOM 1945 C CA . ARG A 1 242 ? -17.076 16.752 -6.560 1.00 89.38 242 ARG A CA 1
ATOM 1946 C C . ARG A 1 242 ? -16.215 17.068 -5.350 1.00 89.38 242 ARG A C 1
ATOM 1948 O O . ARG A 1 242 ? -16.579 17.876 -4.499 1.00 89.38 242 ARG A O 1
ATOM 1955 N N . SER A 1 243 ? -15.052 16.440 -5.327 1.00 87.75 243 SER A N 1
ATOM 1956 C CA . SER A 1 243 ? -13.954 16.749 -4.427 1.00 87.75 243 SER A CA 1
ATOM 1957 C C . SER A 1 243 ? -13.041 17.811 -5.049 1.00 87.75 243 SER A C 1
ATOM 1959 O O . SER A 1 243 ? -13.185 18.187 -6.215 1.00 87.75 243 SER A O 1
ATOM 1961 N N . ARG A 1 244 ? -12.021 18.237 -4.300 1.00 84.06 244 ARG A N 1
ATOM 1962 C CA . ARG A 1 244 ? -10.935 19.090 -4.816 1.00 84.06 244 ARG A CA 1
ATOM 1963 C C . ARG A 1 244 ? -10.106 18.424 -5.918 1.00 84.06 244 ARG A C 1
ATOM 1965 O O . ARG A 1 244 ? -9.428 19.123 -6.659 1.00 84.06 244 ARG A O 1
ATOM 1972 N N . ARG A 1 245 ? -10.166 17.093 -6.024 1.00 84.25 245 ARG A N 1
ATOM 1973 C CA . ARG A 1 245 ? -9.479 16.298 -7.051 1.00 84.25 245 ARG A CA 1
ATOM 1974 C C . ARG A 1 245 ? -10.383 15.916 -8.226 1.00 84.25 245 ARG A C 1
ATOM 1976 O O . ARG A 1 245 ? -9.917 15.223 -9.121 1.00 84.25 245 ARG A O 1
ATOM 1983 N N . GLY A 1 246 ? -11.645 16.357 -8.225 1.00 90.19 246 GLY A N 1
ATOM 1984 C CA . GLY A 1 246 ? -12.611 16.048 -9.277 1.00 90.19 246 GLY A CA 1
ATOM 1985 C C . GLY A 1 246 ? -13.823 15.246 -8.799 1.00 90.19 246 GLY A C 1
ATOM 1986 O O . GLY A 1 246 ? -14.082 15.126 -7.599 1.00 90.19 246 GLY A O 1
ATOM 1987 N N . GLY A 1 247 ? -14.611 14.755 -9.753 1.00 91.69 247 GLY A N 1
ATOM 1988 C CA . GLY A 1 247 ? -15.803 13.942 -9.505 1.00 91.69 247 GLY A CA 1
ATOM 1989 C C . GLY A 1 247 ? -15.473 12.481 -9.208 1.00 91.69 247 GLY A C 1
ATOM 1990 O O . GLY A 1 247 ? -14.379 12.011 -9.506 1.00 91.69 247 GLY A O 1
ATOM 1991 N N . LEU A 1 248 ? -16.437 11.737 -8.658 1.00 90.50 248 LEU A N 1
ATOM 1992 C CA . LEU A 1 248 ? -16.250 10.309 -8.353 1.00 90.50 248 LEU A CA 1
ATOM 1993 C C . LEU A 1 248 ? -15.943 9.460 -9.594 1.00 90.50 248 LEU A C 1
ATOM 1995 O O . LEU A 1 248 ? -15.296 8.430 -9.462 1.00 90.50 248 LEU A O 1
ATOM 1999 N N . SER A 1 249 ? -16.351 9.901 -10.787 1.00 88.19 249 SER A N 1
ATOM 2000 C CA . SER A 1 249 ? -16.036 9.255 -12.068 1.00 88.19 249 SER A CA 1
ATOM 2001 C C . SER A 1 249 ? -14.581 9.419 -12.516 1.00 88.19 249 SER A C 1
ATOM 2003 O O . SER A 1 249 ? -14.146 8.727 -13.435 1.00 88.19 249 SER A O 1
ATOM 2005 N N . ASP A 1 250 ? -13.833 10.354 -11.928 1.00 91.06 250 ASP A N 1
ATOM 2006 C CA . ASP A 1 250 ? -12.466 10.638 -12.352 1.00 91.06 250 ASP A CA 1
ATOM 2007 C C . ASP A 1 250 ? -11.537 9.529 -11.839 1.00 91.06 250 ASP A C 1
ATOM 2009 O O . ASP A 1 250 ? -11.511 9.230 -10.645 1.00 91.06 250 ASP A O 1
ATOM 2013 N N . ARG A 1 251 ? -10.738 8.918 -12.727 1.00 87.44 251 ARG A N 1
ATOM 2014 C CA . ARG A 1 251 ? -9.921 7.726 -12.411 1.00 87.44 251 ARG A CA 1
ATOM 2015 C C . ARG A 1 251 ? -9.049 7.902 -11.164 1.00 87.44 251 ARG A C 1
ATOM 2017 O O . ARG A 1 251 ? -8.968 7.000 -10.339 1.00 87.44 251 ARG A O 1
ATOM 2024 N N . ALA A 1 252 ? -8.405 9.057 -11.014 1.00 83.44 252 ALA A N 1
ATOM 2025 C CA . ALA A 1 252 ? -7.549 9.335 -9.861 1.00 83.44 252 ALA A CA 1
ATOM 2026 C C . ALA A 1 252 ? -8.340 9.436 -8.542 1.00 83.44 252 ALA A C 1
ATOM 2028 O O . ALA A 1 252 ? -7.828 9.059 -7.489 1.00 83.44 252 ALA A O 1
ATOM 2029 N N . VAL A 1 253 ? -9.589 9.914 -8.598 1.00 88.75 253 VAL A N 1
ATOM 2030 C CA . VAL A 1 253 ? -10.503 9.953 -7.448 1.00 88.75 253 VAL A CA 1
ATOM 2031 C C . VAL A 1 253 ? -10.996 8.544 -7.133 1.00 88.75 253 VAL A C 1
ATOM 2033 O O . VAL A 1 253 ? -10.944 8.142 -5.977 1.00 88.75 253 VAL A O 1
ATOM 2036 N N . ALA A 1 254 ? -11.385 7.769 -8.148 1.00 90.38 254 ALA A N 1
ATOM 2037 C CA . ALA A 1 254 ? -11.810 6.379 -7.997 1.00 90.38 254 ALA A CA 1
ATOM 2038 C C . ALA A 1 254 ? -10.756 5.526 -7.273 1.00 90.38 254 ALA A C 1
ATOM 2040 O O . ALA A 1 254 ? -11.056 4.883 -6.270 1.00 90.38 254 ALA A O 1
ATOM 2041 N N . LEU A 1 255 ? -9.503 5.593 -7.735 1.00 86.31 255 LEU A N 1
ATOM 2042 C CA . LEU A 1 255 ? -8.382 4.875 -7.124 1.00 86.31 255 LEU A CA 1
ATOM 2043 C C . LEU A 1 255 ? -8.139 5.310 -5.671 1.00 86.31 255 LEU A C 1
ATOM 2045 O O . LEU A 1 255 ? -7.889 4.467 -4.815 1.00 86.31 255 LEU A O 1
ATOM 2049 N N . SER A 1 256 ? -8.258 6.610 -5.380 1.00 86.56 256 SER A N 1
ATOM 2050 C CA . SER A 1 256 ? -8.130 7.129 -4.013 1.00 86.56 256 SER A CA 1
ATOM 2051 C C . SER A 1 256 ? -9.243 6.613 -3.096 1.00 86.56 256 SER A C 1
ATOM 2053 O O . SER A 1 256 ? -8.960 6.216 -1.972 1.00 86.56 256 SER A O 1
ATOM 2055 N N . VAL A 1 257 ? -10.495 6.592 -3.567 1.00 90.69 257 VAL A N 1
ATOM 2056 C CA . VAL A 1 257 ? -11.643 6.113 -2.780 1.00 90.69 257 VAL A CA 1
ATOM 2057 C C . VAL A 1 257 ? -11.525 4.619 -2.493 1.00 90.69 257 VAL A C 1
ATOM 2059 O O . VAL A 1 257 ? -11.730 4.206 -1.357 1.00 90.69 257 VAL A O 1
ATOM 2062 N N . ILE A 1 258 ? -11.159 3.811 -3.492 1.00 90.94 258 ILE A N 1
ATOM 2063 C CA . ILE A 1 258 ? -10.967 2.363 -3.318 1.00 90.94 258 ILE A CA 1
ATOM 2064 C C . ILE A 1 258 ? -9.869 2.088 -2.282 1.00 90.94 258 ILE A C 1
ATOM 2066 O O . ILE A 1 258 ? -10.078 1.293 -1.370 1.00 90.94 258 ILE A O 1
ATOM 2070 N N . ARG A 1 259 ? -8.739 2.803 -2.352 1.00 86.94 259 ARG A N 1
ATOM 2071 C CA . ARG A 1 259 ? -7.660 2.703 -1.357 1.00 86.94 259 ARG A CA 1
ATOM 2072 C C . ARG A 1 259 ? -8.136 3.053 0.059 1.00 86.94 259 ARG A C 1
ATOM 2074 O O . ARG A 1 259 ? -7.783 2.366 1.018 1.00 86.94 259 ARG A O 1
ATOM 2081 N N . ASP A 1 260 ? -8.917 4.121 0.206 1.00 88.56 260 ASP A N 1
ATOM 2082 C CA . ASP A 1 260 ? -9.422 4.547 1.516 1.00 88.56 260 ASP A CA 1
ATOM 2083 C C . ASP A 1 260 ? -10.423 3.526 2.087 1.00 88.56 260 ASP A C 1
ATOM 2085 O O . ASP A 1 260 ? -10.394 3.242 3.285 1.00 88.56 260 ASP A O 1
ATOM 2089 N N . LEU A 1 261 ? -11.252 2.911 1.234 1.00 92.50 261 LEU A N 1
ATOM 2090 C CA . LEU A 1 261 ? -12.143 1.806 1.610 1.00 92.50 261 LEU A CA 1
ATOM 2091 C C . LEU A 1 261 ? -11.361 0.559 2.042 1.00 92.50 261 LEU A C 1
ATOM 2093 O O . LEU A 1 261 ? -11.714 -0.061 3.041 1.00 92.50 261 LEU A O 1
ATOM 2097 N N . ASP A 1 262 ? -10.287 0.205 1.340 1.00 88.06 262 ASP A N 1
ATOM 2098 C CA . ASP A 1 262 ? -9.390 -0.888 1.735 1.00 88.06 262 ASP A CA 1
ATOM 2099 C C . ASP A 1 262 ? -8.728 -0.625 3.089 1.00 88.06 262 ASP A C 1
ATOM 2101 O O . ASP A 1 262 ? -8.704 -1.495 3.963 1.00 88.06 262 ASP A O 1
ATOM 2105 N N . THR A 1 263 ? -8.242 0.600 3.294 1.00 86.69 263 THR A N 1
ATOM 2106 C CA . THR A 1 263 ? -7.653 1.016 4.571 1.00 86.69 263 THR A CA 1
ATOM 2107 C C . THR A 1 263 ? -8.679 0.911 5.697 1.00 86.69 263 THR A C 1
ATOM 2109 O O . THR A 1 263 ? -8.394 0.338 6.749 1.00 86.69 263 THR A O 1
ATOM 2112 N N . PHE A 1 264 ? -9.895 1.413 5.467 1.00 90.06 264 PHE A N 1
ATOM 2113 C CA . PHE A 1 264 ? -10.988 1.353 6.433 1.00 90.06 264 PHE A CA 1
ATOM 2114 C C . PHE A 1 264 ? -11.355 -0.090 6.801 1.00 90.06 264 PHE A C 1
ATOM 2116 O O . PHE A 1 264 ? -11.499 -0.401 7.982 1.00 90.06 264 PHE A O 1
ATOM 2123 N N . GLN A 1 265 ? -11.432 -0.989 5.816 1.00 92.00 265 GLN A N 1
ATOM 2124 C CA . GLN A 1 265 ? -11.650 -2.417 6.057 1.00 92.00 265 GLN A CA 1
ATOM 2125 C C . GLN A 1 265 ? -10.548 -3.026 6.933 1.00 92.00 265 GLN A C 1
ATOM 2127 O O . GLN A 1 265 ? -10.862 -3.770 7.858 1.00 92.00 265 GLN A O 1
ATOM 2132 N N . GLY A 1 266 ? -9.279 -2.652 6.734 1.00 89.31 266 GLY A N 1
ATOM 2133 C CA . GLY A 1 266 ? -8.177 -3.070 7.610 1.00 89.31 266 GLY A CA 1
ATOM 2134 C C . GLY A 1 266 ? -8.398 -2.711 9.087 1.00 89.31 266 GLY A C 1
ATOM 2135 O O . GLY A 1 266 ? -8.158 -3.536 9.969 1.00 89.31 266 GLY A O 1
ATOM 2136 N N . TYR A 1 267 ? -8.917 -1.511 9.364 1.00 90.12 267 TYR A N 1
ATOM 2137 C CA . TYR A 1 267 ? -9.293 -1.106 10.723 1.00 90.12 267 TYR A CA 1
ATOM 2138 C C . TYR A 1 267 ? -10.536 -1.839 11.241 1.00 90.12 267 TYR A C 1
ATOM 2140 O O . TYR A 1 267 ? -10.577 -2.178 12.419 1.00 90.12 267 TYR A O 1
ATOM 2148 N N . LEU A 1 268 ? -11.521 -2.145 10.391 1.00 92.75 268 LEU A N 1
ATOM 2149 C CA . LEU A 1 268 ? -12.660 -2.977 10.795 1.00 92.75 268 LEU A CA 1
ATOM 2150 C C . LEU A 1 268 ? -12.212 -4.381 11.215 1.00 92.75 268 LEU A C 1
ATOM 2152 O O . LEU A 1 268 ? -12.663 -4.876 12.247 1.00 92.75 268 LEU A O 1
ATOM 2156 N N . TRP A 1 269 ? -11.296 -5.006 10.468 1.00 92.25 269 TRP A N 1
ATOM 2157 C CA . TRP A 1 269 ? -10.732 -6.311 10.833 1.00 92.25 269 TRP A CA 1
ATOM 2158 C C . TRP A 1 269 ? -9.990 -6.258 12.156 1.00 92.25 269 TRP A C 1
ATOM 2160 O O . TRP A 1 269 ? -10.149 -7.152 12.983 1.00 92.25 269 TRP A O 1
ATOM 2170 N N . LEU A 1 270 ? -9.234 -5.188 12.386 1.00 92.12 270 LEU A N 1
ATOM 2171 C CA . LEU A 1 270 ? -8.589 -4.961 13.667 1.00 92.12 270 LEU A CA 1
ATOM 2172 C C . LEU A 1 270 ? -9.611 -4.872 14.810 1.00 92.12 270 LEU A C 1
ATOM 2174 O O . LEU A 1 270 ? -9.449 -5.573 15.804 1.00 92.12 270 LEU A O 1
ATOM 2178 N N . CYS A 1 271 ? -10.676 -4.082 14.651 1.00 93.62 271 CYS A N 1
ATOM 2179 C CA . CYS A 1 271 ? -11.728 -3.953 15.661 1.00 93.62 271 CYS A CA 1
ATOM 2180 C C . CYS A 1 271 ? -12.412 -5.293 15.968 1.00 93.62 271 CYS A C 1
ATOM 2182 O O . CYS A 1 271 ? -12.697 -5.600 17.123 1.00 93.62 271 CYS A O 1
ATOM 2184 N N . VAL A 1 272 ? -12.658 -6.110 14.938 1.00 94.81 272 VAL A N 1
ATOM 2185 C CA . VAL A 1 272 ? -13.221 -7.459 15.093 1.00 94.81 272 VAL A CA 1
ATOM 2186 C C . VAL A 1 272 ? -12.268 -8.352 15.889 1.00 94.81 272 VAL A C 1
ATOM 2188 O O . VAL A 1 272 ? -12.702 -8.991 16.842 1.00 94.81 272 VAL A O 1
ATOM 2191 N N . LEU A 1 273 ? -10.976 -8.370 15.549 1.00 94.75 273 LEU A N 1
ATOM 2192 C CA . LEU A 1 273 ? -9.974 -9.190 16.243 1.00 94.75 273 LEU A CA 1
ATOM 2193 C C . LEU A 1 273 ? -9.703 -8.723 17.676 1.00 94.75 273 LEU A C 1
ATOM 2195 O O . LEU A 1 273 ? -9.392 -9.542 18.532 1.00 94.75 273 LEU A O 1
ATOM 2199 N N . GLU A 1 274 ? -9.791 -7.428 17.951 1.00 94.75 274 GLU A N 1
ATOM 2200 C CA . GLU A 1 274 ? -9.626 -6.887 19.304 1.00 94.75 274 GLU A CA 1
ATOM 2201 C C . GLU A 1 274 ? -10.923 -6.899 20.117 1.00 94.75 274 GLU A C 1
ATOM 2203 O O . GLU A 1 274 ? -10.901 -6.560 21.298 1.00 94.75 274 GLU A O 1
ATOM 2208 N N . GLU A 1 275 ? -12.042 -7.267 19.487 1.00 92.94 275 GLU A N 1
ATOM 2209 C CA . GLU A 1 275 ? -13.386 -7.210 20.067 1.00 92.94 275 GLU A CA 1
ATOM 2210 C C . GLU A 1 275 ? -13.701 -5.818 20.651 1.00 92.94 275 GLU A C 1
ATOM 2212 O O . GLU A 1 275 ? -14.365 -5.672 21.679 1.00 92.94 275 GLU A O 1
ATOM 2217 N N . SER A 1 276 ? -13.202 -4.772 19.985 1.00 90.75 276 SER A N 1
ATOM 2218 C CA . SER A 1 276 ? -13.237 -3.393 20.464 1.00 90.75 276 SER A CA 1
ATOM 2219 C C . SER A 1 276 ? -13.327 -2.389 19.318 1.00 90.75 276 SER A C 1
ATOM 2221 O O . SER A 1 276 ? -12.739 -2.575 18.262 1.00 90.75 276 SER A O 1
ATOM 2223 N N . MET A 1 277 ? -14.047 -1.290 19.548 1.00 82.50 277 MET A N 1
ATOM 2224 C CA . MET A 1 277 ? -14.154 -0.149 18.624 1.00 82.50 277 MET A CA 1
ATOM 2225 C C . MET A 1 277 ? -13.398 1.090 19.132 1.00 82.50 277 MET A C 1
ATOM 2227 O O . MET A 1 277 ? -13.551 2.171 18.562 1.00 82.50 277 MET A O 1
ATOM 2231 N N . THR A 1 278 ? -12.654 0.955 20.236 1.00 62.72 278 THR A N 1
ATOM 2232 C CA . THR A 1 278 ? -11.963 2.057 20.930 1.00 62.72 278 THR A CA 1
ATOM 2233 C C . THR A 1 278 ? -10.471 2.075 20.659 1.00 62.72 278 THR A C 1
ATOM 2235 O O . THR A 1 278 ? -9.861 0.986 20.759 1.00 62.72 278 THR A O 1
#

Secondary structure (DSSP, 8-state):
---------HHHHHHHHHHHGGGS--GGGS-TTT-HHHHHHHHHHHSHHHHHHHHHHHHHHHHHHHHHHHHHHHHHHTTSTTSS-HHHHHHHHHHHHHHHHHHHHHHHH----HHHHHH-----PPPHHHHHHHHHHHHHHHHHHHHH---TTHHHHHHHHHHHHHHHHHTTS-HHHHHHHHHHHHHHHHHHHS-HHHHHHHHTTS-TT-HHHHHHHHHGGGHHHHHHHHHHHHHHHTTT-EETTEETTSHHHHHHHHHHHHHHHHHHHHHHHHT---

Radius of gyration: 19.45 Å; chains: 1; bounding box: 47×47×55 Å